Protein AF-A0AAE1IK39-F1 (afdb_monomer_lite)

Organism: NCBI:txid173218

Radius of gyration: 36.54 Å; chains: 1; bounding box: 71×77×102 Å

Structure (mmCIF, N/CA/C/O backbone):
data_AF-A0AAE1IK39-F1
#
_entry.id   AF-A0AAE1IK39-F1
#
loop_
_atom_site.group_PDB
_atom_site.id
_atom_site.type_symbol
_atom_site.label_atom_id
_atom_site.label_alt_id
_atom_site.label_comp_id
_atom_site.label_asym_id
_atom_site.label_entity_id
_atom_site.label_seq_id
_atom_site.pdbx_PDB_ins_code
_atom_site.Cartn_x
_atom_site.Cartn_y
_atom_site.Cartn_z
_atom_site.occupancy
_atom_site.B_iso_or_equiv
_atom_site.auth_seq_id
_atom_site.auth_comp_id
_atom_site.auth_asym_id
_atom_site.auth_atom_id
_atom_site.pdbx_PDB_model_num
ATOM 1 N N . MET A 1 1 ? 15.869 8.943 9.300 1.00 91.56 1 MET A N 1
ATOM 2 C CA . MET A 1 1 ? 15.000 8.334 8.271 1.00 91.56 1 MET A CA 1
ATOM 3 C C . MET A 1 1 ? 15.508 6.984 7.764 1.00 91.56 1 MET A C 1
ATOM 5 O O . MET A 1 1 ? 14.818 6.026 8.082 1.00 91.56 1 MET A O 1
ATOM 9 N N . PRO A 1 2 ? 16.677 6.823 7.103 1.00 94.25 2 PRO A N 1
ATOM 10 C CA . PRO A 1 2 ? 17.076 5.518 6.540 1.00 94.25 2 PRO A CA 1
ATOM 11 C C . PRO A 1 2 ? 17.090 4.356 7.548 1.00 94.25 2 PRO A C 1
ATOM 13 O O . PRO A 1 2 ? 16.553 3.291 7.270 1.00 94.25 2 PRO A O 1
ATOM 16 N N . LEU A 1 3 ? 17.592 4.587 8.768 1.00 96.75 3 LEU A N 1
ATOM 17 C CA . LEU A 1 3 ? 17.567 3.587 9.847 1.00 96.75 3 LEU A CA 1
ATOM 18 C C . LEU A 1 3 ? 16.147 3.157 10.266 1.00 96.75 3 LEU A C 1
ATOM 20 O O . LEU A 1 3 ? 15.967 2.018 10.676 1.00 96.75 3 LEU A O 1
ATOM 24 N N . LEU A 1 4 ? 15.138 4.031 10.153 1.00 96.69 4 LEU A N 1
ATOM 25 C CA . LEU A 1 4 ? 13.746 3.679 10.463 1.00 96.69 4 LEU A CA 1
ATOM 26 C C . LEU A 1 4 ? 13.165 2.763 9.380 1.00 96.69 4 LEU A C 1
ATOM 28 O O . LEU A 1 4 ? 12.540 1.764 9.712 1.00 96.69 4 LEU A O 1
ATOM 32 N N . ILE A 1 5 ? 13.431 3.067 8.105 1.00 96.19 5 ILE A N 1
ATOM 33 C CA . ILE A 1 5 ? 13.062 2.219 6.960 1.00 96.19 5 ILE A CA 1
ATOM 34 C C . ILE A 1 5 ? 13.703 0.831 7.114 1.00 96.19 5 ILE A C 1
ATOM 36 O O . ILE A 1 5 ? 13.002 -0.176 7.071 1.00 96.19 5 ILE A O 1
ATOM 40 N N . TYR A 1 6 ? 15.009 0.780 7.398 1.00 95.94 6 TYR A N 1
ATOM 41 C CA . TYR A 1 6 ? 15.734 -0.470 7.637 1.00 95.94 6 TYR A CA 1
ATOM 42 C C . TYR A 1 6 ? 15.154 -1.278 8.809 1.00 95.94 6 TYR A C 1
ATOM 44 O O . TYR A 1 6 ? 14.916 -2.474 8.671 1.00 95.94 6 TYR A O 1
ATOM 52 N N . VAL A 1 7 ? 14.870 -0.639 9.951 1.00 97.50 7 VAL A N 1
ATOM 53 C CA . VAL A 1 7 ? 14.267 -1.316 11.114 1.00 97.50 7 VAL A CA 1
ATOM 54 C C . VAL A 1 7 ? 12.857 -1.827 10.806 1.00 97.50 7 VAL A C 1
ATOM 56 O O . VAL A 1 7 ? 12.522 -2.928 11.237 1.00 97.50 7 VAL A O 1
ATOM 59 N N . VAL A 1 8 ? 12.042 -1.089 10.043 1.00 97.00 8 VAL A N 1
ATOM 60 C CA . VAL A 1 8 ? 10.705 -1.543 9.619 1.00 97.00 8 VAL A CA 1
ATOM 61 C C . VAL A 1 8 ? 10.805 -2.776 8.718 1.00 97.00 8 VAL A C 1
ATOM 63 O O . VAL A 1 8 ? 10.144 -3.772 9.006 1.00 97.00 8 VAL A O 1
ATOM 66 N N . LEU A 1 9 ? 11.673 -2.752 7.700 1.00 95.56 9 LEU A N 1
ATOM 67 C CA . LEU A 1 9 ? 11.925 -3.900 6.818 1.00 95.56 9 LEU A CA 1
ATOM 68 C C . LEU A 1 9 ? 12.441 -5.118 7.599 1.00 95.56 9 LEU A C 1
ATOM 70 O O . LEU A 1 9 ? 11.932 -6.223 7.436 1.00 95.56 9 LEU A O 1
ATOM 74 N N . GLN A 1 10 ? 13.411 -4.914 8.494 1.00 96.50 10 GLN A N 1
ATOM 75 C CA . GLN A 1 10 ? 14.025 -5.988 9.276 1.00 96.50 10 GLN A CA 1
ATOM 76 C C . GLN A 1 10 ? 13.080 -6.589 10.331 1.00 96.50 10 GLN A C 1
ATOM 78 O O . GLN A 1 10 ? 13.217 -7.768 10.661 1.00 96.50 10 GLN A O 1
ATOM 83 N N . SER A 1 11 ? 12.144 -5.796 10.864 1.00 96.69 11 SER A N 1
ATOM 84 C CA . SER A 1 11 ? 11.163 -6.248 11.865 1.00 96.69 11 SER A CA 1
ATOM 85 C C . SER A 1 11 ? 9.905 -6.859 11.240 1.00 96.69 11 SER A C 1
ATOM 87 O O . SER A 1 11 ? 9.208 -7.600 11.925 1.00 96.69 11 SER A O 1
ATOM 89 N N . ASN A 1 12 ? 9.599 -6.510 9.983 1.00 94.44 12 ASN A N 1
ATOM 90 C CA . ASN A 1 12 ? 8.416 -6.917 9.214 1.00 94.44 12 ASN A CA 1
ATOM 91 C C . ASN A 1 12 ? 7.111 -7.036 10.048 1.00 94.44 12 ASN A C 1
ATOM 93 O O . ASN A 1 12 ? 6.531 -8.121 10.138 1.00 94.44 12 ASN A O 1
ATOM 97 N N . PRO A 1 13 ? 6.664 -5.954 10.719 1.00 95.56 13 PRO A N 1
ATOM 98 C CA . PRO A 1 13 ? 5.558 -6.024 11.669 1.00 95.56 13 PRO A CA 1
ATOM 99 C C . PRO A 1 13 ? 4.213 -6.289 10.978 1.00 95.56 13 PRO A C 1
ATOM 101 O O . PRO A 1 13 ? 3.817 -5.581 10.048 1.00 95.56 13 PRO A O 1
ATOM 104 N N . GLU A 1 14 ? 3.475 -7.279 11.483 1.00 95.75 14 GLU A N 1
ATOM 105 C CA . GLU A 1 14 ? 2.172 -7.671 10.942 1.00 95.75 14 GLU A CA 1
ATOM 106 C C . GLU A 1 14 ? 1.169 -6.505 10.935 1.00 95.75 14 GLU A C 1
ATOM 108 O O . GLU A 1 14 ? 1.117 -5.672 11.845 1.00 95.75 14 GLU A O 1
ATOM 113 N N . HIS A 1 15 ? 0.359 -6.445 9.875 1.00 95.81 15 HIS A N 1
ATOM 114 C CA . HIS A 1 15 ? -0.695 -5.446 9.671 1.00 95.81 15 HIS A CA 1
ATOM 115 C C . HIS A 1 15 ? -0.247 -3.968 9.786 1.00 95.81 15 HIS A C 1
ATOM 117 O O . HIS A 1 15 ? -1.082 -3.101 10.048 1.00 95.81 15 HIS A O 1
ATOM 123 N N . LEU A 1 16 ? 1.039 -3.652 9.555 1.00 96.19 16 LEU A N 1
ATOM 124 C CA . LEU A 1 16 ? 1.641 -2.316 9.722 1.00 96.19 16 LEU A CA 1
ATOM 125 C C . LEU A 1 16 ? 0.772 -1.150 9.221 1.00 96.19 16 LEU A C 1
ATOM 127 O O . LEU A 1 16 ? 0.484 -0.228 9.984 1.00 96.19 16 LEU A O 1
ATOM 131 N N . VAL A 1 17 ? 0.314 -1.207 7.965 1.00 94.50 17 VAL A N 1
ATOM 132 C CA . VAL A 1 17 ? -0.525 -0.156 7.362 1.00 94.50 17 VAL A CA 1
ATOM 133 C C . VAL A 1 17 ? -1.835 0.013 8.138 1.00 94.50 17 VAL A C 1
ATOM 135 O O . VAL A 1 17 ? -2.215 1.134 8.468 1.00 94.50 17 VAL A O 1
ATOM 138 N N . SER A 1 18 ? -2.492 -1.088 8.515 1.00 96.75 18 SER A N 1
ATOM 139 C CA . SER A 1 18 ? -3.731 -1.052 9.308 1.00 96.75 18 SER A CA 1
ATOM 140 C C . SER A 1 18 ? -3.495 -0.479 10.707 1.00 96.75 18 SER A C 1
ATOM 142 O O . SER A 1 18 ? -4.289 0.335 11.173 1.00 96.75 18 SER A O 1
ATOM 144 N N . ASN A 1 19 ? -2.375 -0.824 11.348 1.00 96.44 19 ASN A N 1
ATOM 145 C CA . ASN A 1 19 ? -1.994 -0.297 12.659 1.00 96.44 19 ASN A CA 1
ATOM 146 C C . ASN A 1 19 ? -1.752 1.225 12.617 1.00 96.44 19 ASN A C 1
ATOM 148 O O . ASN A 1 19 ? -2.275 1.956 13.460 1.00 96.44 19 ASN A O 1
ATOM 152 N N . VAL A 1 20 ? -1.043 1.733 11.602 1.00 95.50 20 VAL A N 1
ATOM 153 C CA . VAL A 1 20 ? -0.854 3.183 11.387 1.00 95.50 20 VAL A CA 1
ATOM 154 C C . VAL A 1 20 ? -2.196 3.880 11.117 1.00 95.50 20 VAL A C 1
ATOM 156 O O . VAL A 1 20 ? -2.514 4.888 11.751 1.00 95.50 20 VAL A O 1
ATOM 159 N N . GLN A 1 21 ? -3.026 3.317 10.235 1.00 95.19 21 GLN A N 1
ATOM 160 C CA . GLN A 1 21 ? -4.344 3.858 9.876 1.00 95.19 21 GLN A CA 1
ATOM 161 C C . GLN A 1 21 ? -5.354 3.824 11.043 1.00 95.19 21 GLN A C 1
ATOM 163 O O . GLN A 1 21 ? -6.240 4.685 11.108 1.00 95.19 21 GLN A O 1
ATOM 168 N N . TYR A 1 22 ? -5.210 2.882 11.982 1.00 97.06 22 TYR A N 1
ATOM 169 C CA . TYR A 1 22 ? -5.959 2.825 13.240 1.00 97.06 22 TYR A CA 1
ATOM 170 C C . TYR A 1 22 ? -5.519 3.935 14.203 1.00 97.06 22 TYR A C 1
ATOM 172 O O . TYR A 1 22 ? -6.363 4.686 14.696 1.00 97.06 22 TYR A O 1
ATOM 180 N N . ILE A 1 23 ? -4.207 4.107 14.420 1.00 95.94 23 ILE A N 1
ATOM 181 C CA . ILE A 1 23 ? -3.667 5.175 15.280 1.00 95.94 23 ILE A CA 1
ATOM 182 C C . ILE A 1 23 ? -4.132 6.550 14.780 1.00 95.94 23 ILE A C 1
ATOM 184 O O . ILE A 1 23 ? -4.636 7.340 15.576 1.00 95.94 23 ILE A O 1
ATOM 188 N N . LEU A 1 24 ? -4.046 6.813 13.472 1.00 92.50 24 LEU A N 1
ATOM 189 C CA . LEU A 1 24 ? -4.470 8.083 12.866 1.00 92.50 24 LEU A CA 1
ATOM 190 C C . LEU A 1 24 ? -5.963 8.408 13.080 1.00 92.50 24 LEU A C 1
ATOM 192 O O . LEU A 1 24 ? -6.314 9.583 13.187 1.00 92.50 24 LEU A O 1
ATOM 196 N N . ARG A 1 25 ? -6.838 7.393 13.157 1.00 95.50 25 ARG A N 1
ATOM 197 C CA . ARG A 1 25 ? -8.295 7.566 13.335 1.00 95.50 25 ARG A CA 1
ATOM 198 C C . ARG A 1 25 ? -8.740 7.626 14.794 1.00 95.50 25 ARG A C 1
ATOM 200 O O . ARG A 1 25 ? -9.635 8.403 15.110 1.00 95.50 25 ARG A O 1
ATOM 207 N N . PHE A 1 26 ? -8.157 6.798 15.662 1.00 96.69 26 PHE A N 1
ATOM 208 C CA . PHE A 1 26 ? -8.709 6.521 16.996 1.00 96.69 26 PHE A CA 1
ATOM 209 C C . PHE A 1 26 ? -7.838 7.010 18.164 1.00 96.69 26 PHE A C 1
ATOM 211 O O . PHE A 1 26 ? -8.248 6.918 19.323 1.00 96.69 26 PHE A O 1
ATOM 218 N N . ARG A 1 27 ? -6.646 7.563 17.906 1.00 95.50 27 ARG A N 1
ATOM 219 C CA . ARG A 1 27 ? -5.848 8.239 18.939 1.00 95.50 27 ARG A CA 1
ATOM 220 C C . ARG A 1 27 ? -6.435 9.623 19.248 1.00 95.50 27 ARG A C 1
ATOM 222 O O . ARG A 1 27 ? -6.815 10.351 18.338 1.00 95.50 27 ARG A O 1
ATOM 229 N N . ASN A 1 28 ? -6.446 10.028 20.525 1.00 94.44 28 ASN A N 1
ATOM 230 C CA . ASN A 1 28 ? -6.732 11.425 20.880 1.00 94.44 28 ASN A CA 1
ATOM 231 C C . ASN A 1 28 ? -5.678 12.341 20.220 1.00 94.44 28 ASN A C 1
ATOM 233 O O . ASN A 1 28 ? -4.492 12.252 20.547 1.00 94.44 28 ASN A O 1
ATOM 237 N N . GLN A 1 29 ? -6.144 13.223 19.333 1.00 92.44 29 GLN A N 1
ATOM 238 C CA . GLN A 1 29 ? -5.335 14.142 18.532 1.00 92.44 29 GLN A CA 1
ATOM 239 C C . GLN A 1 29 ? -4.579 15.180 19.384 1.00 92.44 29 GLN A C 1
ATOM 241 O O . GLN A 1 29 ? -3.447 15.528 19.058 1.00 92.44 29 GLN A O 1
ATOM 246 N N . GLU A 1 30 ? -5.120 15.591 20.538 1.00 92.75 30 GLU A N 1
ATOM 247 C CA . GLU A 1 30 ? -4.415 16.440 21.520 1.00 92.75 30 GLU A CA 1
ATOM 248 C C . GLU A 1 30 ? -3.120 15.773 22.015 1.00 92.75 30 GLU A C 1
ATOM 250 O O . GLU A 1 30 ? -2.134 16.437 22.327 1.00 92.75 30 GLU A O 1
ATOM 255 N N . LYS A 1 31 ? -3.112 14.432 22.058 1.00 91.25 31 LYS A N 1
ATOM 256 C CA . LYS A 1 31 ? -1.970 13.586 22.441 1.00 91.25 31 LYS A CA 1
ATOM 257 C C . LYS A 1 31 ? -1.229 13.006 21.230 1.00 91.25 31 LYS A C 1
ATOM 259 O O . LYS A 1 31 ? -0.527 12.000 21.377 1.00 91.25 31 L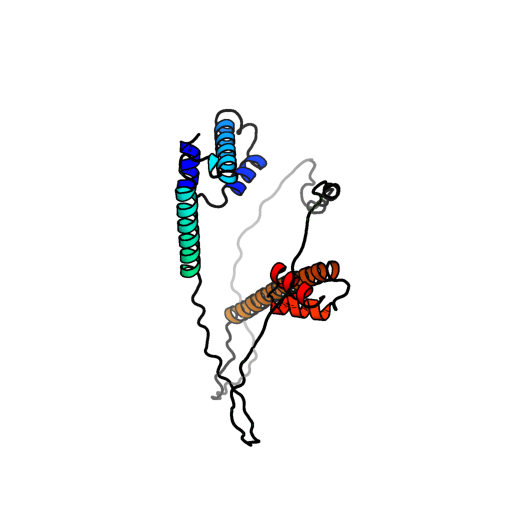YS A O 1
ATOM 264 N N . LEU A 1 32 ? -1.415 13.611 20.055 1.00 90.44 32 LEU A N 1
ATOM 265 C CA . LEU A 1 32 ? -0.708 13.301 18.811 1.00 90.44 32 LEU A CA 1
ATOM 266 C C . LEU A 1 32 ? 0.081 14.510 18.264 1.00 90.44 32 LEU A C 1
ATOM 268 O O . LEU A 1 32 ? 0.747 14.397 17.243 1.00 90.44 32 LEU A O 1
ATOM 272 N N . GLY A 1 33 ? 0.070 15.650 18.961 1.00 91.06 33 GLY A N 1
ATOM 273 C CA . GLY A 1 33 ? 0.985 16.761 18.690 1.00 91.06 33 GLY A CA 1
ATOM 274 C C . GLY A 1 33 ? 2.440 16.475 19.100 1.00 91.06 33 GLY A C 1
ATOM 275 O O . GLY A 1 33 ? 2.745 15.477 19.757 1.00 91.06 33 GLY A O 1
ATOM 276 N N . GLY A 1 34 ? 3.344 17.386 18.729 1.00 93.75 34 GLY A N 1
ATOM 277 C CA . GLY A 1 34 ? 4.756 17.344 19.125 1.00 93.75 34 GLY A CA 1
ATOM 278 C C . GLY A 1 34 ? 5.499 16.097 18.634 1.00 93.75 34 GLY A C 1
ATOM 279 O O . GLY A 1 34 ? 5.303 15.639 17.508 1.00 93.75 34 GLY A O 1
ATOM 280 N N . GLU A 1 35 ? 6.358 15.545 19.492 1.00 95.12 35 GLU A N 1
ATOM 281 C CA . GLU A 1 35 ? 7.223 14.396 19.183 1.00 95.12 35 GLU A CA 1
ATOM 282 C C . GLU A 1 35 ? 6.433 13.158 18.728 1.00 95.12 35 GLU A C 1
ATOM 284 O O . GLU A 1 35 ? 6.833 12.484 17.782 1.00 95.12 35 GLU A O 1
ATOM 289 N N . ALA A 1 36 ? 5.269 12.888 19.332 1.00 93.38 36 ALA A N 1
ATOM 290 C CA . ALA A 1 36 ? 4.424 11.751 18.960 1.00 93.38 36 ALA A CA 1
ATOM 291 C C . ALA A 1 36 ? 3.928 11.849 17.505 1.00 93.38 36 ALA A C 1
ATOM 293 O O . ALA A 1 36 ? 3.987 10.868 16.759 1.00 93.38 36 ALA A O 1
ATOM 294 N N . GLY A 1 37 ? 3.498 13.042 17.085 1.00 94.56 37 GLY A N 1
ATOM 295 C CA . GLY A 1 37 ? 3.107 13.323 15.703 1.00 94.56 37 GLY A CA 1
ATOM 296 C C . GLY A 1 37 ? 4.288 13.278 14.739 1.00 94.56 37 GLY A C 1
ATOM 297 O O . GLY A 1 37 ? 4.157 12.751 13.635 1.00 94.56 37 GLY A O 1
ATOM 298 N N . TYR A 1 38 ? 5.462 13.754 15.166 1.00 95.81 38 TYR A N 1
ATOM 299 C CA . TYR A 1 38 ? 6.699 13.663 14.387 1.00 95.81 38 TYR A CA 1
ATOM 300 C C . TYR A 1 38 ? 7.116 12.206 14.131 1.00 95.81 38 TYR A C 1
ATOM 302 O O . TYR A 1 38 ? 7.405 11.846 12.987 1.00 95.81 38 TYR A O 1
ATOM 310 N N . TYR A 1 39 ? 7.092 11.340 15.151 1.00 95.81 39 TYR A N 1
ATOM 311 C CA . TYR A 1 39 ? 7.420 9.921 14.988 1.00 95.81 39 TYR A CA 1
ATOM 312 C C . TYR A 1 39 ? 6.389 9.178 14.130 1.00 95.81 39 TYR A C 1
ATOM 314 O O . TYR A 1 39 ? 6.785 8.391 13.271 1.00 95.81 39 TYR A O 1
ATOM 322 N N . LEU A 1 40 ? 5.087 9.454 14.287 1.00 95.50 40 LEU A N 1
ATOM 323 C CA . LEU A 1 40 ? 4.055 8.838 13.444 1.00 95.50 40 LEU A CA 1
ATOM 324 C C . LEU A 1 40 ? 4.152 9.301 11.981 1.00 95.50 40 LEU A C 1
ATOM 326 O O . LEU A 1 40 ? 4.047 8.479 11.075 1.00 95.50 40 LEU A O 1
ATOM 330 N N . SER A 1 41 ? 4.422 10.588 11.745 1.00 94.69 41 SER A N 1
ATOM 331 C CA . SER A 1 41 ? 4.655 11.131 10.397 1.00 94.69 41 SER A CA 1
ATOM 332 C C . SER A 1 41 ? 5.914 10.533 9.764 1.00 94.69 41 SER A C 1
ATOM 334 O O . SER A 1 41 ? 5.910 10.184 8.587 1.00 94.69 41 SER A O 1
ATOM 336 N N . SER A 1 42 ? 6.973 10.342 10.558 1.00 96.62 42 SER A N 1
ATOM 337 C CA . SER A 1 42 ? 8.199 9.660 10.127 1.00 96.62 42 SER A CA 1
ATOM 338 C C . SER A 1 42 ? 7.929 8.197 9.760 1.00 96.62 42 SER A C 1
ATOM 340 O O . SER A 1 42 ? 8.389 7.734 8.721 1.00 96.62 42 SER A O 1
ATOM 342 N N . LEU A 1 43 ? 7.150 7.468 10.565 1.00 96.94 43 LEU A N 1
ATOM 343 C CA . LEU A 1 43 ? 6.763 6.089 10.258 1.00 96.94 43 LEU A CA 1
ATOM 344 C C . LEU A 1 43 ? 5.905 6.010 8.987 1.00 96.94 43 LEU A C 1
ATOM 346 O O . LEU A 1 43 ? 6.156 5.156 8.144 1.00 96.94 43 LEU A O 1
ATOM 350 N N . MET A 1 44 ? 4.946 6.921 8.809 1.00 95.44 44 MET A N 1
ATOM 351 C CA . MET A 1 44 ? 4.116 6.979 7.604 1.00 95.44 44 MET A CA 1
ATOM 352 C C . MET A 1 44 ? 4.946 7.286 6.347 1.00 95.44 44 MET A C 1
ATOM 354 O O . MET A 1 44 ? 4.763 6.624 5.332 1.00 95.44 44 MET A O 1
ATOM 358 N N . GLY A 1 45 ? 5.914 8.205 6.428 1.00 96.06 45 GLY A N 1
ATOM 359 C CA . GLY A 1 45 ? 6.862 8.460 5.337 1.00 96.06 45 GLY A CA 1
ATOM 360 C C . GLY A 1 45 ? 7.806 7.281 5.055 1.00 96.06 45 GLY A C 1
ATOM 361 O O . GLY A 1 45 ? 8.175 7.055 3.908 1.00 96.06 45 GLY A O 1
ATOM 362 N N . ALA A 1 46 ? 8.169 6.492 6.074 1.00 96.81 46 ALA A N 1
ATOM 363 C CA . ALA A 1 46 ? 8.936 5.259 5.889 1.00 96.81 46 ALA A CA 1
ATOM 364 C C . ALA A 1 46 ? 8.108 4.158 5.200 1.00 96.81 46 ALA A C 1
ATOM 366 O O . ALA A 1 46 ? 8.633 3.476 4.325 1.00 96.81 46 ALA A O 1
ATOM 367 N N . VAL A 1 47 ? 6.821 4.019 5.545 1.00 95.94 47 VAL A N 1
ATOM 368 C CA . VAL A 1 47 ? 5.880 3.119 4.854 1.00 95.94 47 VAL A CA 1
ATOM 369 C C . VAL A 1 47 ? 5.707 3.544 3.395 1.00 95.94 47 VAL A C 1
ATOM 371 O O . VAL A 1 47 ? 5.940 2.730 2.512 1.00 95.94 47 VAL A O 1
ATOM 374 N N . GLN A 1 48 ? 5.421 4.824 3.134 1.00 95.19 48 GLN A N 1
ATOM 375 C CA . GLN A 1 48 ? 5.281 5.351 1.771 1.00 95.19 48 GLN A CA 1
ATOM 376 C C . GLN A 1 48 ? 6.552 5.176 0.931 1.00 95.19 48 GLN A C 1
ATOM 378 O O . GLN A 1 48 ? 6.452 4.891 -0.259 1.00 95.19 48 GLN A O 1
ATOM 383 N N . PHE A 1 49 ? 7.741 5.313 1.529 1.00 95.19 49 PHE A N 1
ATOM 384 C CA . PHE A 1 49 ? 8.989 5.001 0.834 1.00 95.19 49 PHE A CA 1
ATOM 385 C C . PHE A 1 49 ? 9.052 3.519 0.447 1.00 95.19 49 PHE A C 1
ATOM 387 O O . PHE A 1 49 ? 9.311 3.225 -0.709 1.00 95.19 49 PHE A O 1
ATOM 394 N N . ILE A 1 50 ? 8.762 2.595 1.372 1.00 94.75 50 ILE A N 1
ATOM 395 C CA . ILE A 1 50 ? 8.784 1.144 1.106 1.00 94.75 50 ILE A CA 1
ATOM 396 C C . ILE A 1 50 ? 7.745 0.746 0.042 1.00 94.75 50 ILE A C 1
ATOM 398 O O . ILE A 1 50 ? 8.060 -0.047 -0.839 1.00 94.75 50 ILE A O 1
ATOM 402 N N . GLU A 1 51 ? 6.537 1.315 0.088 1.00 93.44 51 GLU A N 1
ATOM 403 C CA . GLU A 1 51 ? 5.453 1.055 -0.877 1.00 93.44 51 GLU A CA 1
ATOM 404 C C . GLU A 1 51 ? 5.784 1.511 -2.309 1.00 93.44 51 GLU A C 1
ATOM 406 O O . GLU A 1 51 ? 5.242 0.956 -3.261 1.00 93.44 51 GLU A O 1
ATOM 411 N N . ASN A 1 52 ? 6.664 2.506 -2.467 1.00 92.81 52 ASN A N 1
ATOM 412 C CA . ASN A 1 52 ? 7.035 3.094 -3.760 1.00 92.81 52 ASN A CA 1
ATOM 413 C C . ASN A 1 52 ? 8.526 2.887 -4.102 1.00 92.81 52 ASN A C 1
ATOM 415 O O . ASN A 1 52 ? 9.039 3.541 -5.009 1.00 92.81 52 ASN A O 1
ATOM 419 N N . MET A 1 53 ? 9.235 2.016 -3.373 1.00 91.06 53 MET A N 1
ATOM 420 C CA . MET A 1 53 ? 10.673 1.801 -3.550 1.00 91.06 53 MET A CA 1
ATOM 421 C C . MET A 1 53 ? 10.947 1.017 -4.834 1.00 91.06 53 MET A C 1
ATOM 423 O O . MET A 1 53 ? 10.517 -0.126 -4.989 1.00 91.06 53 MET A O 1
ATOM 427 N N . ASP A 1 54 ? 11.711 1.624 -5.733 1.00 88.12 54 ASP A N 1
ATOM 428 C CA . ASP A 1 54 ? 12.060 1.076 -7.038 1.00 88.12 54 ASP A CA 1
ATOM 429 C C . ASP A 1 54 ? 13.576 0.822 -7.171 1.00 88.12 54 ASP A C 1
ATOM 431 O O . ASP A 1 54 ? 14.341 0.922 -6.209 1.00 88.12 54 ASP A O 1
ATOM 435 N N . ARG A 1 55 ? 14.015 0.522 -8.398 1.00 86.75 55 ARG A N 1
ATOM 436 C CA . ARG A 1 55 ? 15.432 0.353 -8.748 1.00 86.75 55 ARG A CA 1
ATOM 437 C C . ARG A 1 55 ? 16.234 1.635 -8.521 1.00 86.75 55 ARG A C 1
ATOM 439 O O . ARG A 1 55 ? 17.311 1.585 -7.939 1.00 86.75 55 ARG A O 1
ATOM 446 N N . THR A 1 56 ? 15.701 2.787 -8.940 1.00 87.19 56 THR A N 1
ATOM 447 C CA . THR A 1 56 ? 16.407 4.080 -8.879 1.00 87.19 56 THR A CA 1
ATOM 448 C C . THR A 1 56 ? 16.519 4.640 -7.456 1.00 87.19 56 THR A C 1
ATOM 450 O O . THR A 1 56 ? 17.422 5.427 -7.171 1.00 87.19 56 THR A O 1
ATOM 453 N N . SER A 1 57 ? 15.661 4.181 -6.538 1.00 84.62 57 SER A N 1
ATOM 454 C CA . SER A 1 57 ? 15.723 4.460 -5.097 1.00 84.62 57 SER A CA 1
ATOM 455 C C . SER A 1 57 ? 16.869 3.745 -4.359 1.00 84.62 57 SER A C 1
ATOM 457 O O . SER A 1 57 ? 17.095 4.027 -3.179 1.00 84.62 57 SER A O 1
ATOM 459 N N . LEU A 1 58 ? 17.588 2.822 -5.011 1.00 86.06 58 LEU A N 1
ATOM 460 C CA . LEU A 1 58 ? 18.647 2.002 -4.415 1.00 86.06 58 LEU A CA 1
ATOM 461 C C . LEU A 1 58 ? 20.000 2.206 -5.110 1.00 86.06 58 LEU A C 1
ATOM 463 O O . LEU A 1 58 ? 20.089 2.434 -6.310 1.00 86.06 58 LEU A O 1
ATOM 467 N N . THR A 1 59 ? 21.093 2.091 -4.352 1.00 89.56 59 THR A N 1
ATOM 468 C CA . THR A 1 59 ? 22.467 2.297 -4.852 1.00 89.56 59 THR A CA 1
ATOM 469 C C . THR A 1 59 ? 23.120 1.000 -5.349 1.00 89.56 59 THR A C 1
ATOM 471 O O . THR A 1 59 ? 24.293 0.758 -5.064 1.00 89.56 59 THR A O 1
ATOM 474 N N . ILE A 1 60 ? 22.353 0.145 -6.028 1.00 91.94 60 ILE A N 1
ATOM 475 C CA . ILE A 1 60 ? 22.801 -1.138 -6.599 1.00 91.94 60 ILE A CA 1
ATOM 476 C C . ILE A 1 60 ? 22.612 -1.137 -8.121 1.00 91.94 60 ILE A C 1
ATOM 478 O O . ILE A 1 60 ? 21.988 -0.232 -8.669 1.00 91.94 60 ILE A O 1
ATOM 482 N N . THR A 1 61 ? 23.175 -2.124 -8.818 1.00 92.81 61 THR A N 1
ATOM 483 C CA . THR A 1 61 ? 22.981 -2.260 -10.277 1.00 92.81 61 THR A CA 1
ATOM 484 C C . THR A 1 61 ? 21.642 -2.924 -10.612 1.00 92.81 61 THR A C 1
ATOM 486 O O . THR A 1 61 ? 21.110 -3.674 -9.795 1.00 92.81 61 THR A O 1
ATOM 489 N N . ASP A 1 62 ? 21.109 -2.692 -11.818 1.00 89.94 62 ASP A N 1
ATOM 490 C CA . ASP A 1 62 ? 19.871 -3.341 -12.280 1.00 89.94 62 ASP A CA 1
ATOM 491 C C . ASP A 1 62 ? 19.980 -4.878 -12.256 1.00 89.94 62 ASP A C 1
ATOM 493 O O . ASP A 1 62 ? 19.094 -5.543 -11.721 1.00 89.94 62 ASP A O 1
ATOM 497 N N . ASP A 1 63 ? 21.101 -5.434 -12.734 1.00 91.38 63 ASP A N 1
ATOM 498 C CA . ASP A 1 63 ? 21.392 -6.878 -12.703 1.00 91.38 63 ASP A CA 1
ATOM 499 C C . ASP A 1 63 ? 21.374 -7.444 -11.268 1.00 91.38 63 ASP A C 1
ATOM 501 O O . ASP A 1 63 ? 20.901 -8.555 -11.013 1.00 91.38 63 ASP A O 1
ATOM 505 N N . GLU A 1 64 ? 21.898 -6.680 -10.304 1.00 93.50 64 GLU A N 1
ATOM 506 C CA . GLU A 1 64 ? 21.910 -7.047 -8.887 1.00 93.50 64 GLU A CA 1
ATOM 507 C C . GLU A 1 64 ? 20.516 -6.923 -8.258 1.00 93.50 64 GLU A C 1
ATOM 509 O O . GLU A 1 64 ? 20.131 -7.776 -7.456 1.00 93.50 64 GLU A O 1
ATOM 514 N N . PHE A 1 65 ? 19.735 -5.908 -8.636 1.00 92.94 65 PHE A N 1
ATOM 515 C CA . PHE A 1 65 ? 18.346 -5.759 -8.207 1.00 92.94 65 PHE A CA 1
ATOM 516 C C . PHE A 1 65 ? 17.494 -6.941 -8.687 1.00 92.94 65 PHE A C 1
ATOM 518 O O . PHE A 1 65 ? 16.861 -7.608 -7.867 1.00 92.94 65 PHE A O 1
ATOM 525 N N . GLU A 1 66 ? 17.507 -7.247 -9.989 1.00 93.00 66 GLU A N 1
ATOM 526 C CA . GLU A 1 66 ? 16.685 -8.320 -10.566 1.00 93.00 66 GLU A CA 1
ATOM 527 C C . GLU A 1 66 ? 17.035 -9.688 -9.973 1.00 93.00 66 GLU A C 1
ATOM 529 O O . GLU A 1 66 ? 16.142 -10.417 -9.537 1.00 93.00 66 GLU A O 1
ATOM 534 N N . LYS A 1 67 ? 18.330 -9.996 -9.836 1.00 95.19 67 LYS A N 1
ATOM 535 C CA . LYS A 1 67 ? 18.807 -11.234 -9.206 1.00 95.19 67 LYS A CA 1
ATOM 536 C C . LYS A 1 67 ? 18.370 -11.372 -7.742 1.00 95.19 67 LYS A C 1
ATOM 538 O O . LYS A 1 67 ? 18.019 -12.468 -7.302 1.00 95.19 67 LYS A O 1
ATOM 543 N N . ASN A 1 68 ? 18.395 -10.284 -6.970 1.00 93.00 68 ASN A N 1
ATOM 544 C CA . ASN A 1 68 ? 17.933 -10.303 -5.580 1.00 93.00 68 ASN A CA 1
ATOM 545 C C . ASN A 1 68 ? 16.405 -10.473 -5.487 1.00 93.00 68 ASN A C 1
ATOM 547 O O . ASN A 1 68 ? 15.926 -11.173 -4.594 1.00 93.00 68 ASN A O 1
ATOM 551 N N . VAL A 1 69 ? 15.640 -9.899 -6.424 1.00 93.50 69 VAL A N 1
ATOM 552 C CA . VAL A 1 69 ? 14.184 -10.098 -6.516 1.00 93.50 69 VAL A CA 1
ATOM 553 C C . VAL A 1 69 ? 13.839 -11.542 -6.899 1.00 93.50 69 VAL A C 1
ATOM 555 O O . VAL A 1 69 ? 12.998 -12.147 -6.235 1.00 93.50 69 VAL A O 1
ATOM 558 N N . GLU A 1 70 ? 14.508 -12.133 -7.893 1.00 94.25 70 GLU A N 1
ATOM 559 C CA . GLU A 1 70 ? 14.311 -13.539 -8.287 1.00 94.25 70 GLU A CA 1
ATOM 560 C C . GLU A 1 70 ? 14.569 -14.501 -7.112 1.00 94.25 70 GLU A C 1
ATOM 562 O O . GLU A 1 70 ? 13.752 -15.383 -6.821 1.00 94.25 70 GLU A O 1
ATOM 567 N N . ALA A 1 71 ? 15.668 -14.289 -6.379 1.00 94.69 71 ALA A N 1
ATOM 568 C CA . ALA A 1 71 ? 16.002 -15.071 -5.192 1.00 94.69 71 ALA A CA 1
ATOM 569 C C . ALA A 1 71 ? 14.951 -14.920 -4.073 1.00 94.69 71 ALA A C 1
ATOM 571 O O . ALA A 1 71 ? 14.551 -15.913 -3.460 1.00 94.69 71 ALA A O 1
ATOM 572 N N . ALA A 1 72 ? 14.459 -13.699 -3.829 1.00 93.31 72 ALA A N 1
ATOM 573 C CA . ALA A 1 72 ? 13.431 -13.437 -2.823 1.00 93.31 72 ALA A CA 1
ATOM 574 C C . ALA A 1 72 ? 12.079 -14.081 -3.182 1.00 93.31 72 ALA A C 1
ATOM 576 O O . ALA A 1 72 ? 11.463 -14.729 -2.334 1.00 93.31 72 ALA A O 1
ATOM 577 N N . VAL A 1 73 ? 11.634 -13.962 -4.439 1.00 93.44 73 VAL A N 1
ATOM 578 C CA . VAL A 1 73 ? 10.399 -14.598 -4.936 1.00 93.44 73 VAL A CA 1
ATOM 579 C C . VAL A 1 73 ? 10.490 -16.122 -4.821 1.00 93.44 73 VAL A C 1
ATOM 581 O O . VAL A 1 73 ? 9.546 -16.758 -4.347 1.00 93.44 73 VAL A O 1
ATOM 584 N N . SER A 1 74 ? 11.642 -16.703 -5.167 1.00 92.75 74 SER A N 1
ATOM 585 C CA . SER A 1 74 ? 11.895 -18.145 -5.040 1.00 92.75 74 SER A CA 1
ATOM 586 C C . SER A 1 74 ? 11.784 -18.624 -3.586 1.00 92.75 74 SER A C 1
ATOM 588 O O . SER A 1 74 ? 11.073 -19.590 -3.306 1.00 92.75 74 SER A O 1
ATOM 590 N N . ALA A 1 75 ? 12.403 -17.907 -2.641 1.00 92.81 75 ALA A N 1
ATOM 591 C CA . ALA A 1 75 ? 12.341 -18.237 -1.215 1.00 92.81 75 ALA A CA 1
ATOM 592 C C . ALA A 1 75 ? 10.923 -18.100 -0.620 1.00 92.81 75 ALA A C 1
ATOM 594 O O . ALA A 1 75 ? 10.525 -18.890 0.241 1.00 92.81 75 ALA A O 1
ATOM 595 N N . ILE A 1 76 ? 10.127 -17.130 -1.089 1.00 89.56 76 ILE A N 1
ATOM 596 C CA . ILE A 1 76 ? 8.712 -16.988 -0.702 1.00 89.56 76 ILE A CA 1
ATOM 597 C C . ILE A 1 76 ? 7.890 -18.175 -1.229 1.00 89.56 76 ILE A C 1
ATOM 599 O O . ILE A 1 76 ? 7.096 -18.754 -0.483 1.00 89.56 76 ILE A O 1
ATOM 603 N N . ALA A 1 77 ? 8.105 -18.579 -2.484 1.00 90.56 77 ALA A N 1
ATOM 604 C CA . ALA A 1 77 ? 7.415 -19.715 -3.090 1.00 90.56 77 ALA A CA 1
ATOM 605 C C . ALA A 1 77 ? 7.747 -21.049 -2.395 1.00 90.56 77 ALA A C 1
ATOM 607 O O . ALA A 1 77 ? 6.841 -21.850 -2.153 1.00 90.56 77 ALA A O 1
ATOM 608 N N . GLU A 1 78 ? 9.011 -21.282 -2.028 1.00 89.44 78 GLU A N 1
ATOM 609 C CA . GLU A 1 78 ? 9.430 -22.457 -1.250 1.00 89.44 78 GLU A CA 1
ATOM 610 C C . GLU A 1 78 ? 8.786 -22.463 0.146 1.00 89.44 78 GLU A C 1
ATOM 612 O O . GLU A 1 78 ? 8.195 -23.463 0.557 1.00 89.44 78 GLU A O 1
ATOM 617 N N . LYS A 1 79 ? 8.800 -21.321 0.851 1.00 84.94 79 LYS A N 1
ATOM 618 C CA . LYS A 1 79 ? 8.160 -21.179 2.168 1.00 84.94 79 LYS A CA 1
ATOM 619 C C . LYS A 1 79 ? 6.660 -21.497 2.121 1.00 84.94 79 LYS A C 1
ATOM 621 O O . LYS A 1 79 ? 6.154 -22.167 3.019 1.00 84.94 79 LYS A O 1
ATOM 626 N N . HIS A 1 80 ? 5.946 -21.047 1.088 1.00 79.31 80 HIS A N 1
ATOM 627 C CA . HIS A 1 80 ? 4.514 -21.333 0.929 1.00 79.31 80 HIS A CA 1
ATOM 628 C C . HIS A 1 80 ? 4.238 -22.809 0.589 1.00 79.31 80 HIS A C 1
ATOM 630 O O . HIS A 1 80 ? 3.264 -23.376 1.088 1.00 79.31 80 HIS A O 1
ATOM 636 N N . GLN A 1 81 ? 5.115 -23.468 -0.176 1.00 81.12 81 GLN A N 1
ATOM 637 C CA . GLN A 1 81 ? 5.037 -24.917 -0.399 1.00 81.12 81 GLN A CA 1
ATOM 638 C C . GLN A 1 81 ? 5.266 -25.698 0.905 1.00 81.12 81 GLN A C 1
ATOM 640 O O . GLN A 1 81 ? 4.476 -26.578 1.234 1.00 81.12 81 GLN A O 1
ATOM 645 N N . ALA A 1 82 ? 6.279 -25.330 1.696 1.00 74.81 82 ALA A N 1
ATOM 646 C CA . ALA A 1 82 ? 6.583 -25.974 2.977 1.00 74.81 82 ALA A CA 1
ATOM 647 C C . ALA A 1 82 ? 5.500 -25.763 4.057 1.00 74.81 82 ALA A C 1
ATOM 649 O O . ALA A 1 82 ? 5.360 -26.589 4.958 1.00 74.81 82 ALA A O 1
ATOM 650 N N . MET A 1 83 ? 4.729 -24.673 3.975 1.00 65.50 83 MET A N 1
ATOM 651 C CA . MET A 1 83 ? 3.603 -24.377 4.875 1.00 65.50 83 MET A CA 1
ATOM 652 C C . MET A 1 83 ? 2.252 -24.928 4.387 1.00 65.50 83 MET A C 1
ATOM 654 O O . MET A 1 83 ? 1.258 -24.825 5.106 1.00 65.50 83 MET A O 1
ATOM 658 N N . SER A 1 84 ? 2.195 -25.536 3.199 1.00 49.50 84 SER A N 1
ATOM 659 C CA . SER A 1 84 ? 0.979 -26.178 2.693 1.00 49.50 84 SER A CA 1
ATOM 660 C C . SER A 1 84 ? 0.759 -27.530 3.391 1.00 49.50 84 SER A C 1
ATOM 662 O O . SER A 1 84 ? 1.642 -28.391 3.327 1.00 49.50 84 SER A O 1
ATOM 664 N N . PRO A 1 85 ? -0.394 -27.780 4.046 1.00 52.31 85 PRO A N 1
ATOM 665 C CA . PRO A 1 85 ? -0.658 -29.075 4.661 1.00 52.31 85 PRO A CA 1
ATOM 666 C C . PRO A 1 85 ? -0.729 -30.159 3.581 1.00 52.31 85 PRO A C 1
ATOM 668 O O . PRO A 1 85 ? -1.445 -30.023 2.588 1.00 52.31 85 PRO A O 1
ATOM 671 N N . THR A 1 86 ? 0.002 -31.256 3.780 1.00 48.09 86 THR A N 1
ATOM 672 C CA . THR A 1 86 ? 0.091 -32.379 2.835 1.00 48.09 86 THR A CA 1
ATOM 673 C C . THR A 1 86 ? -1.187 -33.223 2.851 1.00 48.09 86 THR A C 1
ATOM 675 O O . THR A 1 86 ? -1.230 -34.336 3.372 1.00 48.09 86 THR A O 1
ATOM 678 N N . GLY A 1 87 ? -2.249 -32.678 2.252 1.00 44.00 87 GLY A N 1
ATOM 679 C CA . GLY A 1 87 ? -3.486 -33.395 1.964 1.00 44.00 87 GLY A CA 1
ATOM 680 C C . GLY A 1 87 ? -3.198 -34.608 1.081 1.00 44.00 87 GLY A C 1
ATOM 681 O O . GLY A 1 87 ? -2.831 -34.477 -0.087 1.00 44.00 87 GLY A O 1
ATOM 682 N N . SER A 1 88 ? -3.338 -35.802 1.648 1.00 41.12 88 SER A N 1
ATOM 683 C CA . SER A 1 88 ? -3.045 -37.060 0.972 1.00 41.12 88 SER A CA 1
ATOM 684 C C . SER A 1 88 ? -4.044 -37.319 -0.156 1.00 41.12 88 SER A C 1
ATOM 686 O O . SER A 1 88 ? -5.170 -37.747 0.079 1.00 41.12 88 SER A O 1
ATOM 688 N N . ARG A 1 89 ? -3.616 -37.107 -1.407 1.00 48.16 89 ARG A N 1
ATOM 689 C CA . ARG A 1 89 ? -4.350 -37.539 -2.607 1.00 48.16 89 ARG A CA 1
ATOM 690 C C . ARG A 1 89 ? -4.538 -39.066 -2.565 1.00 48.16 89 ARG A C 1
ATOM 692 O O . ARG A 1 89 ? -3.546 -39.778 -2.745 1.00 48.16 89 ARG A O 1
ATOM 699 N N . PRO A 1 90 ? -5.762 -39.601 -2.389 1.00 44.22 90 PRO A N 1
ATOM 700 C CA . PRO A 1 90 ? -5.983 -41.027 -2.568 1.00 44.22 90 PRO A CA 1
ATOM 701 C C . PRO A 1 90 ? -5.844 -41.377 -4.061 1.00 44.22 90 PRO A C 1
ATOM 703 O O . PRO A 1 90 ? -6.237 -40.579 -4.921 1.00 44.22 90 PRO A O 1
ATOM 706 N N . PRO A 1 91 ? -5.318 -42.561 -4.421 1.00 42.88 91 PRO A N 1
ATOM 707 C CA . PRO A 1 91 ? -5.406 -43.047 -5.791 1.00 42.88 91 PRO A CA 1
ATOM 708 C C . PRO A 1 91 ? -6.879 -43.273 -6.147 1.00 42.88 91 PRO A C 1
ATOM 710 O O . PRO A 1 91 ? -7.574 -44.009 -5.447 1.00 42.88 91 PRO A O 1
ATOM 713 N N . GLN A 1 92 ? -7.361 -42.672 -7.237 1.00 40.06 92 GLN A N 1
ATOM 714 C CA . GLN A 1 92 ? -8.692 -42.984 -7.759 1.00 40.06 92 GLN A CA 1
ATOM 715 C C . GLN A 1 92 ? -8.704 -44.438 -8.244 1.00 40.06 92 GLN A C 1
ATOM 717 O O . GLN A 1 92 ? -8.154 -44.754 -9.299 1.00 40.06 92 GLN A O 1
ATOM 722 N N . GLN A 1 93 ? -9.330 -45.329 -7.475 1.00 41.66 93 GLN A N 1
ATOM 723 C CA . GLN A 1 93 ? -9.644 -46.670 -7.954 1.00 41.66 93 GLN A CA 1
ATOM 724 C C . GLN A 1 93 ? -10.752 -46.561 -9.004 1.00 41.66 93 GLN A C 1
ATOM 726 O O . GLN A 1 93 ? -11.880 -46.177 -8.699 1.00 41.66 93 GLN A O 1
ATOM 731 N N . ILE A 1 94 ? -10.413 -46.884 -10.252 1.00 40.47 94 ILE A N 1
ATOM 732 C CA . ILE A 1 94 ? -11.354 -46.890 -11.373 1.00 40.47 94 ILE A CA 1
ATOM 733 C C . ILE A 1 94 ? -12.270 -48.109 -11.218 1.00 40.47 94 ILE A C 1
ATOM 735 O O . ILE A 1 94 ? -11.943 -49.209 -11.661 1.00 40.47 94 ILE A O 1
ATOM 73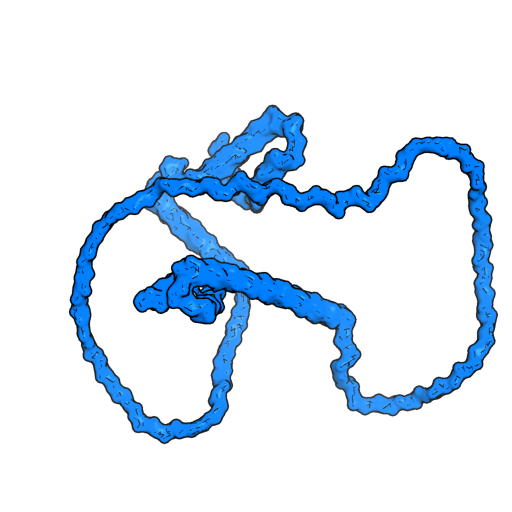9 N N . PHE A 1 95 ? -13.419 -47.917 -10.571 1.00 34.22 95 PHE A N 1
ATOM 740 C CA . PHE A 1 95 ? -14.490 -48.908 -10.553 1.00 34.22 95 PHE A CA 1
ATOM 741 C C . PHE A 1 95 ? -15.366 -48.726 -11.797 1.00 34.22 95 PHE A C 1
ATOM 743 O O . PHE A 1 95 ? -16.243 -47.867 -11.826 1.00 34.22 95 PHE A O 1
ATOM 750 N N . ASN A 1 96 ? -15.117 -49.528 -12.834 1.00 34.75 96 ASN A N 1
ATOM 751 C CA . ASN A 1 96 ? -15.942 -49.562 -14.040 1.00 34.75 96 ASN A CA 1
ATOM 752 C C . ASN A 1 96 ? -16.365 -51.004 -14.350 1.00 34.75 96 ASN A C 1
ATOM 754 O O . ASN A 1 96 ? -15.707 -51.720 -15.108 1.00 34.75 96 ASN A O 1
ATOM 758 N N . GLU A 1 97 ? -17.462 -51.438 -13.735 1.00 38.12 97 GLU A N 1
ATOM 759 C CA . GLU A 1 97 ? -18.054 -52.751 -13.986 1.00 38.12 97 GLU A CA 1
ATOM 760 C C . GLU A 1 97 ? -18.795 -52.795 -15.341 1.00 38.12 97 GLU A C 1
ATOM 762 O O . GLU A 1 97 ? -19.348 -51.797 -15.797 1.00 38.12 97 GLU A O 1
ATOM 767 N N . LYS A 1 98 ? -18.877 -54.004 -15.916 1.00 38.72 98 LYS A N 1
ATOM 768 C CA . LYS A 1 98 ? -19.839 -54.436 -16.950 1.00 38.72 98 LYS A CA 1
ATOM 769 C C . LYS A 1 98 ? -19.489 -54.233 -18.438 1.00 38.72 98 LYS A C 1
ATOM 771 O O . LYS A 1 98 ? -20.169 -53.536 -19.177 1.00 38.72 98 LYS A O 1
ATOM 776 N N . SER A 1 99 ? -18.531 -55.060 -18.863 1.00 33.72 99 SER A N 1
ATOM 777 C CA . SER A 1 99 ? -18.703 -56.081 -19.923 1.00 33.72 99 SER A CA 1
ATOM 778 C C . SER A 1 99 ? -18.993 -55.703 -21.387 1.00 33.72 99 SER A C 1
ATOM 780 O O . SER A 1 99 ? -20.029 -55.132 -21.695 1.00 33.72 99 SER A O 1
ATOM 782 N N . SER A 1 100 ? -18.195 -56.318 -22.282 1.00 33.75 100 SER A N 1
ATOM 783 C CA . SER A 1 100 ? -18.508 -56.738 -23.675 1.00 33.75 100 SER A CA 1
ATOM 784 C C . SER A 1 100 ? -19.029 -55.665 -24.652 1.00 33.75 100 SER A C 1
ATOM 786 O O . SER A 1 100 ? -20.086 -55.086 -24.455 1.00 33.75 100 SER A O 1
ATOM 788 N N . TYR A 1 101 ? -18.398 -55.432 -25.804 1.00 36.53 101 TYR A N 1
ATOM 789 C CA . TYR A 1 101 ? -17.818 -56.432 -26.715 1.00 36.53 101 TYR A CA 1
ATOM 790 C C . TYR A 1 101 ? -16.324 -56.229 -27.010 1.00 36.53 101 TYR A C 1
ATOM 792 O O . TYR A 1 101 ? -15.760 -55.172 -26.749 1.00 36.53 101 TYR A O 1
ATOM 800 N N . ALA A 1 102 ? -15.694 -57.260 -27.579 1.00 35.75 102 ALA A N 1
ATOM 801 C CA . ALA A 1 102 ? -14.321 -57.214 -28.070 1.00 35.75 102 ALA A CA 1
ATOM 802 C C . ALA A 1 102 ? -14.291 -57.409 -29.590 1.00 35.75 102 ALA A C 1
ATOM 804 O O . ALA A 1 102 ? -14.795 -58.415 -30.082 1.00 35.75 102 ALA A O 1
ATOM 805 N N . GLU A 1 103 ? -13.630 -56.503 -30.309 1.00 33.34 103 GLU A N 1
ATOM 806 C CA . GLU A 1 103 ? -13.088 -56.760 -31.646 1.00 33.34 103 GLU A CA 1
ATOM 807 C C . GLU A 1 103 ? -11.877 -55.850 -31.897 1.00 33.34 103 GLU A C 1
ATOM 809 O O . GLU A 1 103 ? -11.799 -54.748 -31.356 1.00 33.34 103 GLU A O 1
ATOM 814 N N . ALA A 1 104 ? -10.889 -56.331 -32.659 1.00 33.69 104 ALA A N 1
ATOM 815 C CA . ALA A 1 104 ? -9.555 -55.729 -32.706 1.00 33.69 104 ALA A CA 1
ATOM 816 C C . ALA A 1 104 ? -9.097 -55.346 -34.124 1.00 33.69 104 ALA A C 1
ATOM 818 O O . ALA A 1 104 ? -9.086 -56.184 -35.028 1.00 33.69 104 ALA A O 1
ATOM 819 N N . ARG A 1 105 ? -8.623 -54.100 -34.272 1.00 42.94 105 ARG A N 1
ATOM 820 C CA . ARG A 1 105 ? -7.590 -53.619 -35.218 1.00 42.94 105 ARG A CA 1
ATOM 821 C C . ARG A 1 105 ? -6.939 -52.389 -34.559 1.00 42.94 105 ARG A C 1
ATOM 823 O O . ARG A 1 105 ? -7.648 -51.453 -34.224 1.00 42.94 105 ARG A O 1
ATOM 830 N N . SER A 1 106 ? -5.691 -52.461 -34.094 1.00 33.94 106 SER A N 1
ATOM 831 C CA . SER A 1 106 ? -4.423 -52.457 -34.853 1.00 33.94 106 SER A CA 1
ATOM 832 C C . SER A 1 106 ? -3.995 -51.046 -35.271 1.00 33.94 106 SER A C 1
ATOM 834 O O . SER A 1 106 ? -4.690 -50.389 -36.038 1.00 33.94 106 SER A O 1
ATOM 836 N N . SER A 1 107 ? -2.833 -50.619 -34.773 1.00 35.81 107 SER A N 1
ATOM 837 C CA . SER A 1 107 ? -2.206 -49.311 -35.009 1.00 35.81 107 SER A CA 1
ATOM 838 C C . SER A 1 107 ? -1.754 -49.097 -36.456 1.00 35.81 107 SER A C 1
ATOM 840 O O . SER A 1 107 ? -1.491 -50.069 -37.164 1.00 35.81 107 SER A O 1
ATOM 842 N N . LEU A 1 108 ? -1.537 -47.830 -36.832 1.00 46.22 108 LEU A N 1
ATOM 843 C CA . LEU A 1 108 ? -0.559 -47.412 -37.846 1.00 46.22 108 LEU A CA 1
ATOM 844 C C . LEU A 1 108 ? -0.214 -45.917 -37.687 1.00 46.22 108 LEU A C 1
ATOM 846 O O . LEU A 1 108 ? -1.076 -45.119 -37.325 1.00 46.22 108 LEU A O 1
ATOM 850 N N . ASP A 1 109 ? 1.047 -45.561 -37.941 1.00 35.06 109 ASP A N 1
ATOM 851 C CA . ASP A 1 109 ? 1.567 -44.186 -37.917 1.00 35.06 109 ASP A CA 1
ATOM 852 C C . ASP A 1 109 ? 1.103 -43.336 -39.115 1.00 35.06 109 ASP A C 1
ATOM 854 O O . ASP A 1 109 ? 0.749 -43.860 -40.173 1.00 35.06 109 ASP A O 1
ATOM 858 N N . GLY A 1 110 ? 1.170 -42.006 -38.973 1.00 34.16 110 GLY A N 1
ATOM 859 C CA . GLY A 1 110 ? 0.766 -41.061 -40.023 1.00 34.16 110 GLY A CA 1
ATOM 860 C C . GLY A 1 110 ? 1.161 -39.603 -39.761 1.00 34.16 110 GLY A C 1
ATOM 861 O O . GLY A 1 110 ? 0.298 -38.746 -39.600 1.00 34.16 110 GLY A O 1
ATOM 862 N N . ALA A 1 111 ? 2.460 -39.302 -39.711 1.00 34.03 111 ALA A N 1
ATOM 863 C CA . ALA A 1 111 ? 2.960 -37.924 -39.608 1.00 34.03 111 ALA A CA 1
ATOM 864 C C . ALA A 1 111 ? 2.959 -37.194 -40.970 1.00 34.03 111 ALA A C 1
ATOM 866 O O . ALA A 1 111 ? 3.233 -37.842 -41.981 1.00 34.03 111 ALA A O 1
ATOM 867 N N . SER A 1 112 ? 2.760 -35.860 -40.991 1.00 36.22 112 SER A N 1
ATOM 868 C CA . SER A 1 112 ? 3.549 -34.852 -41.761 1.00 36.22 112 SER A CA 1
ATOM 869 C C . SER A 1 112 ? 2.857 -33.471 -41.875 1.00 36.22 112 SER A C 1
ATOM 871 O O . SER A 1 112 ? 1.649 -33.420 -42.046 1.00 36.22 112 SER A O 1
ATOM 873 N N . SER A 1 113 ? 3.658 -32.386 -41.845 1.00 37.28 113 SER A N 1
ATOM 874 C CA . SER A 1 113 ? 3.565 -31.094 -42.600 1.00 37.28 113 SER A CA 1
ATOM 875 C C . SER A 1 113 ? 2.210 -30.377 -42.870 1.00 37.28 113 SER A C 1
ATOM 877 O O . SER A 1 113 ? 1.254 -31.007 -43.292 1.00 37.28 113 SER A O 1
ATOM 879 N N . SER A 1 114 ? 2.080 -29.036 -42.882 1.00 35.28 114 SER A N 1
ATOM 880 C CA . SER A 1 114 ? 3.007 -27.916 -42.585 1.00 35.28 114 SER A CA 1
ATOM 881 C C . SER A 1 114 ? 2.308 -26.533 -42.683 1.00 35.28 114 SER A C 1
ATOM 883 O O . SER A 1 114 ? 1.500 -26.338 -43.582 1.00 35.28 114 SER A O 1
ATOM 885 N N . ALA A 1 115 ? 2.705 -25.593 -41.808 1.00 37.59 115 ALA A N 1
ATOM 886 C CA . ALA A 1 115 ? 2.929 -24.125 -41.944 1.00 37.59 115 ALA A CA 1
ATOM 887 C C . ALA A 1 115 ? 2.655 -23.354 -43.283 1.00 37.59 115 ALA A C 1
ATOM 889 O O . ALA A 1 115 ? 2.725 -23.956 -44.351 1.00 37.59 115 ALA A O 1
ATOM 890 N N . PRO A 1 116 ? 2.687 -21.987 -43.312 1.00 57.31 116 PRO A N 1
ATOM 891 C CA . PRO A 1 116 ? 2.254 -20.938 -42.349 1.00 57.31 116 PRO A CA 1
ATOM 892 C C . PRO A 1 116 ? 1.586 -19.702 -43.063 1.00 57.31 116 PRO A C 1
ATOM 894 O O . PRO A 1 116 ? 1.181 -19.825 -44.217 1.00 57.31 116 PRO A O 1
ATOM 897 N N . ARG A 1 117 ? 1.622 -18.494 -42.433 1.00 34.66 117 ARG A N 1
ATOM 898 C CA . ARG A 1 117 ? 1.349 -17.086 -42.909 1.00 34.66 117 ARG A CA 1
ATOM 899 C C . ARG A 1 117 ? 0.071 -16.459 -42.294 1.00 34.66 117 ARG A C 1
ATOM 901 O O . ARG A 1 117 ? -0.847 -17.203 -41.991 1.00 34.66 117 ARG A O 1
ATOM 908 N N . ARG A 1 118 ? -0.063 -15.130 -42.094 1.00 30.56 118 ARG A N 1
ATOM 909 C CA . ARG A 1 118 ? 0.809 -13.949 -42.381 1.00 30.56 118 ARG A CA 1
ATOM 910 C C . ARG A 1 118 ? 0.675 -12.863 -41.270 1.00 30.56 118 ARG A C 1
ATOM 912 O O . ARG A 1 118 ? -0.019 -13.093 -40.293 1.00 30.56 118 ARG A O 1
ATOM 919 N N . SER A 1 119 ? 1.373 -11.729 -41.409 1.00 34.25 119 SER A N 1
ATOM 920 C CA . SER A 1 119 ? 1.590 -10.664 -40.404 1.00 34.25 119 SER A CA 1
ATOM 921 C C . SER A 1 119 ? 0.718 -9.399 -40.573 1.00 34.25 119 SER A C 1
ATOM 923 O O . SER A 1 119 ? 0.031 -9.283 -41.587 1.00 34.25 119 SER A O 1
ATOM 925 N N . SER A 1 120 ? 0.934 -8.426 -39.661 1.00 34.81 120 SER A N 1
ATOM 926 C CA . SER A 1 120 ? 0.725 -6.959 -39.806 1.00 34.81 120 SER A CA 1
ATOM 927 C C . SER A 1 120 ? -0.683 -6.399 -39.490 1.00 34.81 120 SER A C 1
ATOM 929 O O . SER A 1 120 ? -1.666 -7.024 -39.866 1.00 34.81 120 SER A O 1
ATOM 931 N N . ASP A 1 121 ? -0.867 -5.224 -38.850 1.00 37.31 121 ASP A N 1
ATOM 932 C CA . ASP A 1 121 ? 0.071 -4.287 -38.169 1.00 37.31 121 ASP A CA 1
ATOM 933 C C . ASP A 1 121 ? -0.671 -3.194 -37.323 1.00 37.31 121 ASP A C 1
ATOM 935 O O . ASP A 1 121 ? -1.865 -2.999 -37.511 1.00 37.31 121 ASP A O 1
ATOM 939 N N . GLN A 1 122 ? 0.083 -2.436 -36.501 1.00 36.19 122 GLN A N 1
ATOM 940 C CA . GLN A 1 122 ? -0.111 -1.016 -36.071 1.00 36.19 122 GLN A CA 1
ATOM 941 C C . GLN A 1 122 ? -1.266 -0.492 -35.152 1.00 36.19 122 GLN A C 1
ATOM 943 O O . GLN A 1 122 ? -2.405 -0.337 -35.569 1.00 36.19 122 GLN A O 1
ATOM 948 N N . ASN A 1 123 ? -0.826 -0.018 -33.964 1.00 33.50 123 ASN A N 1
ATOM 949 C CA . ASN A 1 123 ? -1.002 1.312 -33.305 1.00 33.50 123 ASN A CA 1
ATOM 950 C C . ASN A 1 123 ? -2.348 1.926 -32.820 1.00 33.50 123 ASN A C 1
ATOM 952 O O . ASN A 1 123 ? -3.287 2.051 -33.590 1.00 33.50 123 ASN A O 1
ATOM 956 N N . GLU A 1 124 ? -2.262 2.525 -31.603 1.00 35.81 124 GLU A N 1
ATOM 957 C CA . GLU A 1 124 ? -2.904 3.783 -31.094 1.00 35.81 124 GLU A CA 1
ATOM 958 C C . GLU A 1 124 ? -4.457 3.878 -31.049 1.00 35.81 124 GLU A C 1
ATOM 960 O O . GLU A 1 124 ? -5.138 3.321 -31.895 1.00 35.81 124 GLU A O 1
ATOM 965 N N . VAL A 1 125 ? -5.167 4.558 -30.126 1.00 41.16 125 VAL A N 1
ATOM 966 C CA . VAL A 1 125 ? -4.964 5.375 -28.883 1.00 41.16 125 VAL A CA 1
ATOM 967 C C . VAL A 1 125 ? -6.272 5.230 -28.032 1.00 41.16 125 VAL A C 1
ATOM 969 O O . VAL A 1 125 ? -7.214 4.610 -28.518 1.00 41.16 125 VAL A O 1
ATOM 972 N N . ASP A 1 126 ? -6.501 5.702 -26.792 1.00 38.78 126 ASP A N 1
ATOM 973 C CA . ASP A 1 126 ? -5.872 6.670 -25.859 1.00 38.78 126 ASP A CA 1
ATOM 974 C C . ASP A 1 126 ? -6.141 6.253 -24.375 1.00 38.78 126 ASP A C 1
ATOM 976 O O . ASP A 1 126 ? -6.856 5.282 -24.128 1.00 38.78 126 ASP A O 1
ATOM 980 N N . LEU A 1 127 ? -5.647 7.004 -23.374 1.00 51.44 127 LEU A N 1
ATOM 981 C CA . LEU A 1 127 ? -5.941 6.838 -21.935 1.00 51.44 127 LEU A CA 1
ATOM 982 C C . LEU A 1 127 ? -6.429 8.141 -21.244 1.00 51.44 127 LEU A C 1
ATOM 984 O O . LEU A 1 127 ? -5.774 8.662 -20.339 1.00 51.44 127 LEU A O 1
ATOM 988 N N . THR A 1 128 ? -7.610 8.666 -21.612 1.00 43.62 128 THR A N 1
ATOM 989 C CA . THR A 1 128 ? -8.149 9.929 -21.044 1.00 43.62 128 THR A CA 1
ATOM 990 C C . THR A 1 128 ? -9.598 9.893 -20.507 1.00 43.62 128 THR A C 1
ATOM 992 O O . THR A 1 128 ? -10.489 10.570 -21.011 1.00 43.62 128 THR A O 1
ATOM 995 N N . ALA A 1 129 ? -9.770 9.276 -19.324 1.00 52.59 129 ALA A N 1
ATOM 996 C CA . ALA A 1 129 ? -10.789 9.658 -18.315 1.00 52.59 129 ALA A CA 1
ATOM 997 C C . ALA A 1 129 ? -12.292 9.413 -18.690 1.00 52.59 129 ALA A C 1
ATOM 999 O O . ALA A 1 129 ? -12.579 8.975 -19.801 1.00 52.59 129 ALA A O 1
ATOM 1000 N N . PRO A 1 130 ? -13.290 9.653 -17.795 1.00 50.03 130 PRO A N 1
ATOM 1001 C CA . PRO A 1 130 ? -13.208 10.103 -16.400 1.00 50.03 130 PRO A CA 1
ATOM 1002 C C . PRO A 1 130 ? -13.909 9.211 -15.346 1.00 50.03 130 PRO A C 1
ATOM 1004 O O . PRO A 1 130 ? -14.998 8.677 -15.537 1.00 50.03 130 PRO A O 1
ATOM 1007 N N . ILE A 1 131 ? -13.317 9.144 -14.147 1.00 57.34 131 ILE A N 1
ATOM 1008 C CA . ILE A 1 131 ? -13.815 8.371 -12.990 1.00 57.34 131 ILE A CA 1
ATOM 1009 C C . ILE A 1 131 ? -14.853 9.193 -12.191 1.00 57.34 131 ILE A C 1
ATOM 1011 O O . ILE A 1 131 ? -14.667 9.508 -11.017 1.00 57.34 131 ILE A O 1
ATOM 1015 N N . THR A 1 132 ? -15.952 9.608 -12.828 1.00 57.88 132 THR A N 1
ATOM 1016 C CA . THR A 1 132 ? -16.904 10.586 -12.246 1.00 57.88 132 THR A CA 1
ATOM 1017 C C . THR A 1 132 ? -18.031 9.971 -11.395 1.00 57.88 132 THR A C 1
ATOM 1019 O O . THR A 1 132 ? -18.875 10.702 -10.883 1.00 57.88 132 THR A O 1
ATOM 1022 N N . GLY A 1 133 ? -18.083 8.642 -11.235 1.00 53.81 133 GLY A N 1
ATOM 1023 C CA . GLY A 1 133 ? -19.237 7.945 -10.636 1.00 53.81 133 GLY A CA 1
ATOM 1024 C C . GLY A 1 133 ? -19.196 7.681 -9.121 1.00 53.81 133 GLY A C 1
ATOM 1025 O O . GLY A 1 133 ? -20.236 7.422 -8.521 1.00 53.81 133 GLY A O 1
ATOM 1026 N N . LEU A 1 134 ? -18.025 7.721 -8.476 1.00 56.59 134 LEU A N 1
ATOM 1027 C CA . LEU A 1 134 ? -17.788 6.986 -7.216 1.00 56.59 134 LEU A CA 1
ATOM 1028 C C . LEU A 1 134 ? -18.013 7.769 -5.899 1.00 56.59 134 LEU A C 1
ATOM 1030 O O . LEU A 1 134 ? -17.618 7.304 -4.834 1.00 56.59 134 LEU A O 1
ATOM 1034 N N . LEU A 1 135 ? -18.656 8.945 -5.934 1.00 53.75 135 LEU A N 1
ATOM 1035 C CA . LEU A 1 135 ? -18.790 9.846 -4.770 1.00 53.75 135 LEU A CA 1
ATOM 1036 C C . LEU A 1 135 ? -20.230 10.333 -4.498 1.00 53.75 135 LEU A C 1
ATOM 1038 O O . LEU A 1 135 ? -20.474 11.537 -4.381 1.00 53.75 135 LEU A O 1
ATOM 1042 N N . ARG A 1 136 ? -21.209 9.420 -4.358 1.00 54.56 136 ARG A N 1
ATOM 1043 C CA . ARG A 1 136 ? -22.553 9.815 -3.865 1.00 54.56 136 ARG A CA 1
ATOM 1044 C C . ARG A 1 136 ? -23.324 8.843 -2.954 1.00 54.56 136 ARG A C 1
ATOM 1046 O O . ARG A 1 136 ? -24.367 9.238 -2.443 1.00 54.56 136 ARG A O 1
ATOM 1053 N N . THR A 1 137 ? -22.819 7.644 -2.656 1.00 48.38 137 THR A N 1
ATOM 1054 C CA . THR A 1 137 ? -23.602 6.606 -1.939 1.00 48.38 137 THR A CA 1
ATOM 1055 C C . THR A 1 137 ? -22.990 6.196 -0.590 1.00 48.38 137 THR A C 1
ATOM 1057 O O . THR A 1 137 ? -22.794 5.018 -0.318 1.00 48.38 137 THR A O 1
ATOM 1060 N N . ILE A 1 138 ? -22.692 7.173 0.277 1.00 56.78 138 ILE A N 1
ATOM 1061 C CA . ILE A 1 138 ? -22.308 6.933 1.692 1.00 56.78 138 ILE A CA 1
ATOM 1062 C C . ILE A 1 138 ? -23.169 7.774 2.663 1.00 56.78 138 ILE A C 1
ATOM 1064 O O . ILE A 1 138 ? -22.761 8.095 3.777 1.00 56.78 138 ILE A O 1
ATOM 1068 N N . GLN A 1 139 ? -24.373 8.178 2.244 1.00 53.94 139 GLN A N 1
ATOM 1069 C CA . GLN A 1 139 ? -25.248 9.053 3.029 1.00 53.94 139 GLN A CA 1
ATOM 1070 C C . GLN A 1 139 ? -26.262 8.255 3.874 1.00 53.94 139 GLN A C 1
ATOM 1072 O O . GLN A 1 139 ? -27.448 8.242 3.560 1.00 53.94 139 GLN A O 1
ATOM 1077 N N . ASN A 1 140 ? -25.774 7.675 4.983 1.00 54.75 140 ASN A N 1
ATOM 1078 C CA . ASN A 1 140 ? -26.523 6.980 6.056 1.00 54.75 140 ASN A CA 1
ATOM 1079 C C . ASN A 1 140 ? -27.197 5.647 5.631 1.00 54.75 140 ASN A C 1
ATOM 1081 O O . ASN A 1 140 ? -27.756 5.564 4.540 1.00 54.75 140 ASN A O 1
ATOM 1085 N N . PRO A 1 141 ? -27.162 4.583 6.473 1.00 47.88 141 PRO A N 1
ATOM 1086 C CA . PRO A 1 141 ? -28.031 4.549 7.662 1.00 47.88 141 PRO A CA 1
ATOM 1087 C C . PRO A 1 141 ? -27.488 3.789 8.898 1.00 47.88 141 PRO A C 1
ATOM 1089 O O . PRO A 1 141 ? -27.237 2.590 8.842 1.00 47.88 141 PRO A O 1
ATOM 1092 N N . LEU A 1 142 ? -27.465 4.441 10.068 1.00 45.12 142 LEU A N 1
ATOM 1093 C CA . LEU A 1 142 ? -27.460 3.773 11.385 1.00 45.12 142 LEU A CA 1
ATOM 1094 C C . LEU A 1 142 ? -28.253 4.618 12.397 1.00 45.12 142 LEU A C 1
ATOM 1096 O O . LEU A 1 142 ? -27.733 5.575 12.966 1.00 45.12 142 LEU A O 1
ATOM 1100 N N . THR A 1 143 ? -29.539 4.311 12.603 1.00 55.25 143 THR A N 1
ATOM 1101 C CA . THR A 1 143 ? -30.417 5.088 13.513 1.00 55.25 143 THR A CA 1
ATOM 1102 C C . THR A 1 143 ? -31.484 4.211 14.190 1.00 55.25 143 THR A C 1
ATOM 1104 O O . THR A 1 143 ? -32.633 4.617 14.345 1.00 55.25 143 THR A O 1
ATOM 1107 N N . THR A 1 144 ? -31.115 2.987 14.598 1.00 52.59 144 THR A N 1
ATOM 1108 C CA . THR A 1 144 ? -32.078 1.999 15.145 1.00 52.59 144 THR A CA 1
ATOM 1109 C C . THR A 1 144 ? -31.569 1.197 16.356 1.00 52.59 144 THR A C 1
ATOM 1111 O O . THR A 1 144 ? -32.188 0.210 16.738 1.00 52.59 144 THR A O 1
ATOM 1114 N N . ILE A 1 145 ? -30.469 1.604 17.003 1.00 56.69 145 ILE A N 1
ATOM 1115 C CA . ILE A 1 145 ? -29.988 0.989 18.256 1.00 56.69 145 ILE A CA 1
ATOM 1116 C C . ILE A 1 145 ? -29.777 2.101 19.289 1.00 56.69 145 ILE A C 1
ATOM 1118 O O . ILE A 1 145 ? -28.841 2.884 19.171 1.00 56.69 145 ILE A O 1
ATOM 1122 N N . GLY A 1 146 ? -30.687 2.199 20.266 1.00 49.38 146 GLY A N 1
ATOM 1123 C CA . GLY A 1 146 ? -30.673 3.274 21.273 1.00 49.38 146 GLY A CA 1
ATOM 1124 C C . GLY A 1 146 ? -32.035 3.642 21.880 1.00 49.38 146 GLY A C 1
ATOM 1125 O O . GLY A 1 146 ? -32.289 4.817 22.122 1.00 49.38 146 GLY A O 1
ATOM 1126 N N . ARG A 1 147 ? -32.944 2.675 22.089 1.00 55.38 147 ARG A N 1
ATOM 1127 C CA . ARG A 1 147 ? -34.256 2.898 22.738 1.00 55.38 147 ARG A CA 1
ATOM 1128 C C . ARG A 1 147 ? -34.517 1.938 23.905 1.00 55.38 147 ARG A C 1
ATOM 1130 O O . ARG A 1 147 ? -35.488 1.191 23.907 1.00 55.38 147 ARG A O 1
ATOM 1137 N N . MET A 1 148 ? -33.639 1.983 24.902 1.00 52.66 148 MET A N 1
ATOM 1138 C CA . MET A 1 148 ? -33.940 1.625 26.294 1.00 52.66 148 MET A CA 1
ATOM 1139 C C . MET A 1 148 ? -32.875 2.228 27.225 1.00 52.66 148 MET A C 1
ATOM 1141 O O . MET A 1 148 ? -31.757 2.476 26.777 1.00 52.66 148 MET A O 1
ATOM 1145 N N . PHE A 1 149 ? -33.245 2.408 28.498 1.00 46.62 149 PHE A N 1
ATOM 1146 C CA . PHE A 1 149 ? -32.511 3.091 29.580 1.00 46.62 149 PHE A CA 1
ATOM 1147 C C . PHE A 1 149 ? -32.504 4.633 29.544 1.00 46.62 149 PHE A C 1
ATOM 1149 O O . PHE A 1 149 ? -32.533 5.255 28.486 1.00 46.62 149 PHE A O 1
ATOM 1156 N N . SER A 1 150 ? -32.453 5.210 30.753 1.00 41.03 150 SER A N 1
ATOM 1157 C CA . SER A 1 150 ? -32.337 6.645 31.069 1.00 41.03 150 SER A CA 1
ATOM 1158 C C . SER A 1 150 ? -33.531 7.547 30.718 1.00 41.03 150 SER A C 1
ATOM 1160 O O . SER A 1 150 ? -33.391 8.526 29.990 1.00 41.03 150 SER A O 1
ATOM 1162 N N . ASP A 1 151 ? -34.667 7.279 31.364 1.00 38.91 151 ASP A N 1
ATOM 1163 C CA . ASP A 1 151 ? -35.511 8.346 31.921 1.00 38.91 151 ASP A CA 1
ATOM 1164 C C . ASP A 1 151 ? -35.333 8.333 33.449 1.00 38.91 151 ASP A C 1
ATOM 1166 O O . ASP A 1 151 ? -35.542 7.284 34.057 1.00 38.91 151 ASP A O 1
ATOM 1170 N N . ASP A 1 152 ? -34.888 9.446 34.040 1.00 39.72 152 ASP A N 1
ATOM 1171 C CA . ASP A 1 152 ? -35.215 9.841 35.420 1.00 39.72 152 ASP A CA 1
ATOM 1172 C C . ASP A 1 152 ? -34.832 11.319 35.656 1.00 39.72 152 ASP A C 1
ATOM 1174 O O . ASP A 1 152 ? -33.818 11.807 35.147 1.00 39.72 152 ASP A O 1
ATOM 1178 N N . GLY A 1 153 ? -35.653 12.041 36.421 1.00 33.12 153 GLY A N 1
ATOM 1179 C CA . GLY A 1 153 ? -35.746 13.507 36.377 1.00 33.12 153 GLY A CA 1
ATOM 1180 C C . GLY A 1 153 ? -36.112 14.194 37.696 1.00 33.12 153 GLY A C 1
ATOM 1181 O O . GLY A 1 153 ? -36.638 15.301 37.666 1.00 33.12 153 GLY A O 1
ATOM 1182 N N . ALA A 1 154 ? -35.794 13.559 38.831 1.00 32.69 154 ALA A N 1
ATOM 1183 C CA . ALA A 1 154 ? -35.864 14.083 40.205 1.00 32.69 154 ALA A CA 1
ATOM 1184 C C . ALA A 1 154 ? -37.254 14.393 40.808 1.00 32.69 154 ALA A C 1
ATOM 1186 O O . ALA A 1 154 ? -37.953 15.307 40.376 1.00 32.69 154 ALA A O 1
ATOM 1187 N N . SER A 1 155 ? -37.552 13.774 41.966 1.00 34.28 155 SER A N 1
ATOM 1188 C CA . SER A 1 155 ? -37.905 14.484 43.221 1.00 34.28 155 SER A CA 1
ATOM 1189 C C . SER A 1 155 ? -38.174 13.549 44.415 1.00 34.28 155 SER A C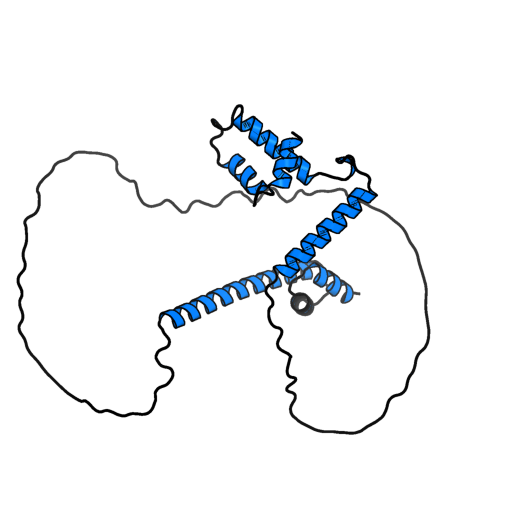 1
ATOM 1191 O O . SER A 1 155 ? -38.940 12.601 44.301 1.00 34.28 155 SER A O 1
ATOM 1193 N N . SER A 1 156 ? -37.680 13.935 45.604 1.00 37.28 156 SER A N 1
ATOM 1194 C CA . SER A 1 156 ? -38.121 13.513 46.962 1.00 37.28 156 SER A CA 1
ATOM 1195 C C . SER A 1 156 ? -37.992 12.036 47.417 1.00 37.28 156 SER A C 1
ATOM 1197 O O . SER A 1 156 ? -38.220 11.092 46.675 1.00 37.28 156 SER A O 1
ATOM 1199 N N . ALA A 1 157 ? -37.657 11.848 48.704 1.00 42.09 157 ALA A N 1
ATOM 1200 C CA . ALA A 1 157 ? -37.644 10.565 49.438 1.00 42.09 157 ALA A CA 1
ATOM 1201 C C . ALA A 1 157 ? -38.855 10.478 50.416 1.00 42.09 157 ALA A C 1
ATOM 1203 O O . ALA A 1 157 ? -39.484 11.520 50.626 1.00 42.09 157 ALA A O 1
ATOM 1204 N N . PRO A 1 158 ? -39.206 9.315 51.035 1.00 42.50 158 PRO A N 1
ATOM 1205 C CA . PRO A 1 158 ? -38.387 8.696 52.102 1.00 42.50 158 PRO A CA 1
ATOM 1206 C C . PRO A 1 158 ? -38.370 7.135 52.189 1.00 42.50 158 PRO A C 1
ATOM 1208 O O . PRO A 1 158 ? -39.081 6.427 51.485 1.00 42.50 158 PRO A O 1
ATOM 1211 N N . ARG A 1 159 ? -37.538 6.606 53.110 1.00 41.38 159 ARG A N 1
ATOM 1212 C CA . ARG A 1 159 ? -37.479 5.207 53.643 1.00 41.38 159 ARG A CA 1
ATOM 1213 C C . ARG A 1 159 ? -38.613 4.937 54.674 1.00 41.38 159 ARG A C 1
ATOM 1215 O O . ARG A 1 159 ? -39.195 5.944 55.079 1.00 41.38 159 ARG A O 1
ATOM 1222 N N . PRO A 1 160 ? -38.920 3.700 55.184 1.00 45.25 160 PRO A N 1
ATOM 1223 C CA . PRO A 1 160 ? -38.071 2.504 55.491 1.00 45.25 160 PRO A CA 1
ATOM 1224 C C . PRO A 1 160 ? -38.771 1.148 55.109 1.00 45.25 160 PRO A C 1
ATOM 1226 O O . PRO A 1 160 ? -39.548 1.212 54.160 1.00 45.25 160 PRO A O 1
ATOM 1229 N N . PRO A 1 161 ? -38.628 -0.052 55.761 1.00 56.78 161 PRO A N 1
ATOM 1230 C CA . PRO A 1 161 ? -37.654 -0.656 56.717 1.00 56.78 161 PRO A CA 1
ATOM 1231 C C . PRO A 1 161 ? -37.023 -2.021 56.232 1.00 56.78 161 PRO A C 1
ATOM 1233 O O . PRO A 1 161 ? -37.259 -2.411 55.091 1.00 56.78 161 PRO A O 1
ATOM 1236 N N . PRO A 1 162 ? -36.182 -2.743 57.028 1.00 58.91 162 PRO A N 1
ATOM 1237 C CA . PRO A 1 162 ? -35.463 -3.978 56.607 1.00 58.91 162 PRO A CA 1
ATOM 1238 C C . PRO A 1 162 ? -36.187 -5.332 56.901 1.00 58.91 162 PRO A C 1
ATOM 1240 O O . PRO A 1 162 ? -37.204 -5.328 57.595 1.00 58.91 162 PRO A O 1
ATOM 1243 N N . PRO A 1 163 ? -35.689 -6.495 56.397 1.00 55.06 163 PRO A N 1
ATOM 1244 C CA . PRO A 1 163 ? -36.427 -7.777 56.379 1.00 55.06 163 PRO A CA 1
ATOM 1245 C C . PRO A 1 163 ? -36.214 -8.728 57.593 1.00 55.06 163 PRO A C 1
ATOM 1247 O O . PRO A 1 163 ? -35.197 -8.627 58.283 1.00 55.06 163 PRO A O 1
ATOM 1250 N N . PRO A 1 164 ? -37.133 -9.700 57.820 1.00 63.47 164 PRO A N 1
ATOM 1251 C CA . PRO A 1 164 ? -37.046 -10.744 58.858 1.00 63.47 164 PRO A CA 1
ATOM 1252 C C . PRO A 1 164 ? -36.313 -12.044 58.407 1.00 63.47 164 PRO A C 1
ATOM 1254 O O . PRO A 1 164 ? -36.008 -12.188 57.222 1.00 63.47 164 PRO A O 1
ATOM 1257 N N . PRO A 1 165 ? -36.010 -12.997 59.325 1.00 47.16 165 PRO A N 1
ATOM 1258 C CA . PRO A 1 165 ? -35.013 -14.056 59.094 1.00 47.16 165 PRO A CA 1
ATOM 1259 C C . PRO A 1 165 ? -35.545 -15.499 58.899 1.00 47.16 165 PRO A C 1
ATOM 1261 O O . PRO A 1 165 ? -36.675 -15.818 59.243 1.00 47.16 165 PRO A O 1
ATOM 1264 N N . ILE A 1 166 ? -34.634 -16.363 58.418 1.00 42.44 166 ILE A N 1
ATOM 1265 C CA . ILE A 1 166 ? -34.446 -17.816 58.673 1.00 42.44 166 ILE A CA 1
ATOM 1266 C C . ILE A 1 166 ? -35.699 -18.679 58.950 1.00 42.44 166 ILE A C 1
ATOM 1268 O O . ILE A 1 166 ? -36.290 -18.619 60.024 1.00 42.44 166 ILE A O 1
ATOM 1272 N N . GLY A 1 167 ? -35.954 -19.659 58.070 1.00 34.09 167 GLY A N 1
ATOM 1273 C CA . GLY A 1 167 ? -36.878 -20.767 58.342 1.00 34.09 167 GLY A CA 1
ATOM 1274 C C . GLY A 1 167 ? -36.604 -22.018 57.499 1.00 34.09 167 GLY A C 1
ATOM 1275 O O . GLY A 1 167 ? -36.936 -22.061 56.319 1.00 34.09 167 GLY A O 1
ATOM 1276 N N . ARG A 1 168 ? -36.034 -23.060 58.118 1.00 42.19 168 ARG A N 1
ATOM 1277 C CA . ARG A 1 168 ? -36.020 -24.447 57.611 1.00 42.19 168 ARG A CA 1
ATOM 1278 C C . ARG A 1 168 ? -36.921 -25.270 58.538 1.00 42.19 168 ARG A C 1
ATOM 1280 O O . ARG A 1 168 ? -36.837 -25.079 59.750 1.00 42.19 168 ARG A O 1
ATOM 1287 N N . PRO A 1 169 ? -37.730 -26.198 58.012 1.00 45.75 169 PRO A N 1
ATOM 1288 C CA . PRO A 1 169 ? -37.589 -27.571 58.507 1.00 45.75 169 PRO A CA 1
ATOM 1289 C C . PRO A 1 169 ? -37.681 -28.632 57.394 1.00 45.75 169 PRO A C 1
ATOM 1291 O O . PRO A 1 169 ? -37.961 -28.327 56.237 1.00 45.75 169 PRO A O 1
ATOM 1294 N N . LEU A 1 170 ? -37.412 -29.890 57.755 1.00 42.44 170 LEU A N 1
ATOM 1295 C CA . LEU A 1 170 ? -37.708 -31.061 56.920 1.00 42.44 170 LEU A CA 1
ATOM 1296 C C . LEU A 1 170 ? -39.179 -31.485 57.084 1.00 42.44 170 LEU A C 1
ATOM 1298 O O . LEU A 1 170 ? -39.772 -31.229 58.129 1.00 42.44 170 LEU A O 1
ATOM 13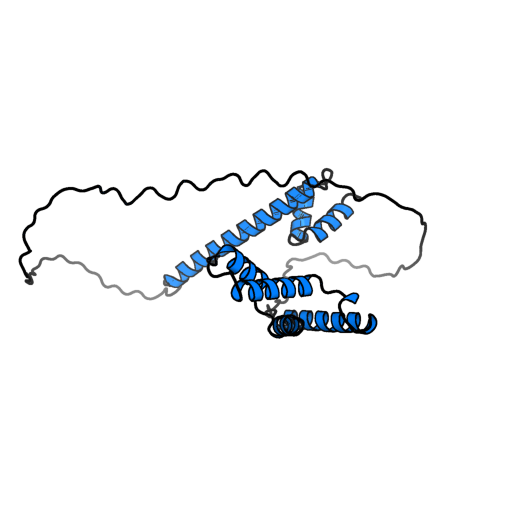02 N N . GLY A 1 171 ? -39.735 -32.181 56.085 1.00 33.41 171 GLY A N 1
ATOM 1303 C CA . GLY A 1 171 ? -41.115 -32.683 56.122 1.00 33.41 171 GLY A CA 1
ATOM 1304 C C . GLY A 1 171 ? -41.472 -33.652 54.987 1.00 33.41 171 GLY A C 1
ATOM 1305 O O . GLY A 1 171 ? -42.200 -33.286 54.073 1.00 33.41 171 GLY A O 1
ATOM 1306 N N . PHE A 1 172 ? -40.976 -34.889 55.064 1.00 36.12 172 PHE A N 1
ATOM 1307 C CA . PHE A 1 172 ? -41.681 -36.075 54.533 1.00 36.12 172 PHE A CA 1
ATOM 1308 C C . PHE A 1 172 ? -42.803 -36.438 55.540 1.00 36.12 172 PHE A C 1
ATOM 1310 O O . PHE A 1 172 ? -42.600 -36.128 56.720 1.00 36.12 172 PHE A O 1
ATOM 1317 N N . PRO A 1 173 ? -43.964 -37.026 55.150 1.00 44.84 173 PRO A N 1
ATOM 1318 C CA . PRO A 1 173 ? -44.052 -38.325 54.444 1.00 44.84 173 PRO A CA 1
ATOM 1319 C C . PRO A 1 173 ? -45.138 -38.372 53.311 1.00 44.84 173 PRO A C 1
ATOM 1321 O O . PRO A 1 173 ? -46.009 -37.515 53.244 1.00 44.84 173 PRO A O 1
ATOM 1324 N N . GLU A 1 174 ? -44.977 -39.162 52.235 1.00 33.50 174 GLU A N 1
ATOM 1325 C CA . GLU A 1 174 ? -45.461 -40.558 52.029 1.00 33.50 174 GLU A CA 1
ATOM 1326 C C . GLU A 1 174 ? -46.852 -40.709 51.367 1.00 33.50 174 GLU A C 1
ATOM 1328 O O . GLU A 1 174 ? -47.876 -40.371 51.953 1.00 33.50 174 GLU A O 1
ATOM 1333 N N . SER A 1 175 ? -46.898 -41.319 50.169 1.00 38.28 175 SER A N 1
ATOM 1334 C CA . SER A 1 175 ? -47.752 -42.489 49.830 1.00 38.28 175 SER A CA 1
ATOM 1335 C C . SER A 1 175 ? -47.503 -42.995 48.388 1.00 38.28 175 SER A C 1
ATOM 1337 O O . SER A 1 175 ? -47.064 -42.246 47.519 1.00 38.28 175 SER A O 1
ATOM 1339 N N . VAL A 1 176 ? -47.717 -44.301 48.167 1.00 41.91 176 VAL A N 1
ATOM 1340 C CA . VAL A 1 176 ? -47.450 -45.096 46.930 1.00 41.91 176 VAL A CA 1
ATOM 1341 C C . VAL A 1 176 ? -48.736 -45.231 46.063 1.00 41.91 176 VAL A C 1
ATOM 1343 O O . VAL A 1 176 ? -49.781 -44.829 46.579 1.00 41.91 176 VAL A O 1
ATOM 1346 N N . PRO A 1 177 ? -48.754 -45.729 44.789 1.00 46.91 177 PRO A N 1
ATOM 1347 C CA . PRO A 1 177 ? -48.231 -47.027 44.268 1.00 46.91 177 PRO A CA 1
ATOM 1348 C C . PRO A 1 177 ? -47.254 -46.882 43.063 1.00 46.91 177 PRO A C 1
ATOM 1350 O O . PRO A 1 177 ? -47.208 -45.819 42.458 1.00 46.91 177 PRO A O 1
ATOM 1353 N N . LEU A 1 178 ? -46.368 -47.812 42.651 1.00 34.22 178 LEU A N 1
ATOM 1354 C CA . LEU A 1 178 ? -46.239 -49.297 42.645 1.00 34.22 178 LEU A CA 1
ATOM 1355 C C . LEU A 1 178 ? -46.535 -49.926 41.259 1.00 34.22 178 LEU A C 1
ATOM 1357 O O . LEU A 1 178 ? -47.674 -49.856 40.808 1.00 34.22 178 LEU A O 1
ATOM 1361 N N . SER A 1 179 ? -45.518 -50.583 40.664 1.00 37.44 179 SER A N 1
ATOM 1362 C CA . SER A 1 179 ? -45.490 -51.696 39.660 1.00 37.44 179 SER A CA 1
ATOM 1363 C C . SER A 1 179 ? -44.186 -51.561 38.838 1.00 37.44 179 SER A C 1
ATOM 1365 O O . SER A 1 179 ? -43.964 -50.504 38.257 1.00 37.44 179 SER A O 1
ATOM 1367 N N . THR A 1 180 ? -43.166 -52.423 38.974 1.00 37.88 180 THR A N 1
ATOM 1368 C CA . THR A 1 180 ? -42.964 -53.723 38.269 1.00 37.88 180 THR A CA 1
ATOM 1369 C C . THR A 1 180 ? -43.014 -53.584 36.734 1.00 37.88 180 THR A C 1
ATOM 1371 O O . THR A 1 180 ? -43.958 -53.012 36.203 1.00 37.88 180 THR A O 1
ATOM 1374 N N . ASP A 1 181 ? -42.011 -54.016 35.959 1.00 39.72 181 ASP A N 1
ATOM 1375 C CA . ASP A 1 181 ? -41.210 -55.249 36.104 1.00 39.72 181 ASP A CA 1
ATOM 1376 C C . ASP A 1 181 ? -39.709 -55.130 35.743 1.00 39.72 181 ASP A C 1
ATOM 1378 O O . ASP A 1 181 ? -39.297 -54.213 35.032 1.00 39.72 181 ASP A O 1
ATOM 1382 N N . ASP A 1 182 ? -38.902 -56.107 36.185 1.00 42.47 182 ASP A N 1
ATOM 1383 C CA . ASP A 1 182 ? -37.521 -56.340 35.713 1.00 42.47 182 ASP A CA 1
ATOM 1384 C C . ASP A 1 182 ? -37.522 -57.547 34.765 1.00 42.47 182 ASP A C 1
ATOM 1386 O O . ASP A 1 182 ? -37.768 -58.685 35.173 1.00 42.47 182 ASP A O 1
ATOM 1390 N N . GLN A 1 183 ? -37.252 -57.316 33.480 1.00 38.94 183 GLN A N 1
ATOM 1391 C CA . GLN A 1 183 ? -37.003 -58.403 32.541 1.00 38.94 183 GLN A CA 1
ATOM 1392 C C . GLN A 1 183 ? -35.817 -58.069 31.640 1.00 38.94 183 GLN A C 1
ATOM 1394 O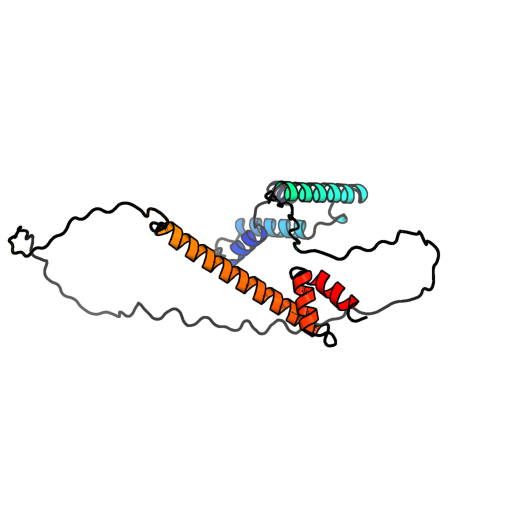 O . GLN A 1 183 ? -35.860 -57.175 30.794 1.00 38.94 183 GLN A O 1
ATOM 1399 N N . ARG A 1 184 ? -34.734 -58.816 31.843 1.00 45.53 184 ARG A N 1
ATOM 1400 C CA . ARG A 1 184 ? -33.522 -58.757 31.028 1.00 45.53 184 ARG A CA 1
ATOM 1401 C C . ARG A 1 184 ? -33.778 -59.457 29.698 1.00 45.53 184 ARG A C 1
ATOM 1403 O O . ARG A 1 184 ? -34.158 -60.623 29.701 1.00 45.53 184 ARG A O 1
ATOM 1410 N N . ASP A 1 185 ? -33.434 -58.802 28.597 1.00 39.31 185 ASP A N 1
ATOM 1411 C CA . ASP A 1 185 ? -33.039 -59.498 27.373 1.00 39.31 185 ASP A CA 1
ATOM 1412 C C . ASP A 1 185 ? -31.752 -58.878 26.810 1.00 39.31 185 ASP A C 1
ATOM 1414 O O . ASP A 1 185 ? -31.432 -57.708 27.046 1.00 39.31 185 ASP A O 1
ATOM 1418 N N . SER A 1 186 ? -30.963 -59.694 26.121 1.00 48.47 186 SER A N 1
ATOM 1419 C CA . SER A 1 186 ? -29.574 -59.422 25.769 1.00 48.47 186 SER A CA 1
ATOM 1420 C C . SER A 1 186 ? -29.324 -59.666 24.285 1.00 48.47 186 SER A C 1
ATOM 1422 O O . SER A 1 186 ? -29.127 -60.809 23.877 1.00 48.47 186 SER A O 1
ATOM 1424 N N . GLY A 1 187 ? -29.244 -58.604 23.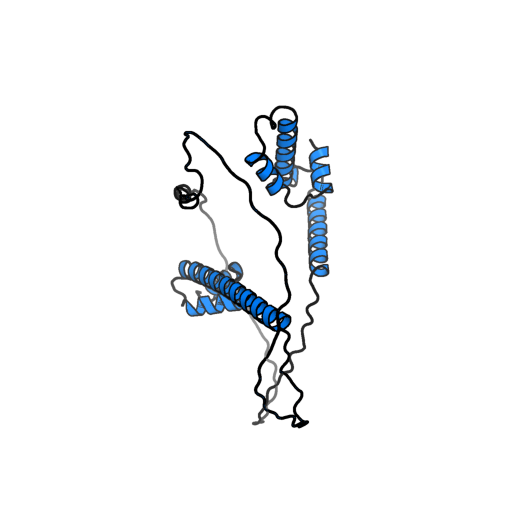473 1.00 48.41 187 GLY A N 1
ATOM 1425 C CA . GLY A 1 187 ? -28.882 -58.815 22.066 1.00 48.41 187 GLY A CA 1
ATOM 1426 C C . GLY A 1 187 ? -29.093 -57.695 21.052 1.00 48.41 187 GLY A C 1
ATOM 1427 O O . GLY A 1 187 ? -29.487 -58.009 19.935 1.00 48.41 187 GLY A O 1
ATOM 1428 N N . ARG A 1 188 ? -28.823 -56.416 21.370 1.00 43.28 188 ARG A N 1
ATOM 1429 C CA . ARG A 1 188 ? -28.583 -55.368 20.342 1.00 43.28 188 ARG A CA 1
ATOM 1430 C C . ARG A 1 188 ? -27.887 -54.125 20.910 1.00 43.28 188 ARG A C 1
ATOM 1432 O O . ARG A 1 188 ? -28.474 -53.055 21.050 1.00 43.28 188 ARG A O 1
ATOM 1439 N N . ARG A 1 189 ? -26.603 -54.283 21.247 1.00 50.12 189 ARG A N 1
ATOM 1440 C CA . ARG A 1 189 ? -25.681 -53.150 21.395 1.00 50.12 189 ARG A CA 1
ATOM 1441 C C . ARG A 1 189 ? -25.174 -52.767 20.010 1.00 50.12 189 ARG A C 1
ATOM 1443 O O . ARG A 1 189 ? -24.321 -53.471 19.499 1.00 50.12 189 ARG A O 1
ATOM 1450 N N . ASP A 1 190 ? -25.707 -51.686 19.453 1.00 51.53 190 ASP A N 1
ATOM 1451 C CA . ASP A 1 190 ? -24.955 -50.749 18.611 1.00 51.53 190 ASP A CA 1
ATOM 1452 C C . ASP A 1 190 ? -25.737 -49.435 18.449 1.00 51.53 190 ASP A C 1
ATOM 1454 O O . ASP A 1 190 ? -26.964 -49.404 18.571 1.00 51.53 190 ASP A O 1
ATOM 1458 N N . SER A 1 191 ? -25.001 -48.344 18.226 1.00 52.19 191 SER A N 1
ATOM 1459 C CA . SER A 1 191 ? -25.477 -47.029 17.763 1.00 52.19 191 SER A CA 1
ATOM 1460 C C . SER A 1 191 ? -26.763 -46.463 18.395 1.00 52.19 191 SER A C 1
ATOM 1462 O O . SER A 1 191 ? -27.734 -46.166 17.698 1.00 52.19 191 SER A O 1
ATOM 1464 N N . ARG A 1 192 ? -26.761 -46.221 19.717 1.00 52.31 192 ARG A N 1
ATOM 1465 C CA . ARG A 1 192 ? -27.757 -45.325 20.356 1.00 52.31 192 ARG A CA 1
ATOM 1466 C C . ARG A 1 192 ? -27.242 -44.390 21.461 1.00 52.31 192 ARG A C 1
ATOM 1468 O O . ARG A 1 192 ? -28.044 -43.797 22.174 1.00 52.31 192 ARG A O 1
ATOM 1475 N N . TYR A 1 193 ? -25.923 -44.222 21.557 1.00 54.41 193 TYR A N 1
ATOM 1476 C CA . TYR A 1 193 ? -25.264 -43.222 22.407 1.00 54.41 193 TYR A CA 1
ATOM 1477 C C . TYR A 1 193 ? -24.250 -42.403 21.593 1.00 54.41 193 TYR A C 1
ATOM 1479 O O . TYR A 1 193 ? -23.084 -42.309 21.967 1.00 54.41 193 TYR A O 1
ATOM 1487 N N . ALA A 1 194 ? -24.698 -41.816 20.476 1.00 57.50 194 ALA A N 1
ATOM 1488 C CA . ALA A 1 194 ? -24.003 -40.654 19.923 1.00 57.50 194 ALA A CA 1
ATOM 1489 C C . ALA A 1 194 ? -24.018 -39.563 21.002 1.00 57.50 194 ALA A C 1
ATOM 1491 O O . ALA A 1 194 ? -25.063 -39.308 21.612 1.00 57.50 194 ALA A O 1
ATOM 1492 N N . LEU A 1 195 ? -22.862 -38.986 21.319 1.00 62.47 195 LEU A N 1
ATOM 1493 C CA . LEU A 1 195 ? -22.766 -38.091 22.473 1.00 62.47 195 LEU A CA 1
ATOM 1494 C C . LEU A 1 195 ? -23.471 -36.757 22.161 1.00 62.47 195 LEU A C 1
ATOM 1496 O O . LEU A 1 195 ? -23.350 -36.265 21.042 1.00 62.47 195 LEU A O 1
ATOM 1500 N N . PRO A 1 196 ? -24.135 -36.086 23.125 1.00 70.75 196 PRO A N 1
ATOM 1501 C CA . PRO A 1 196 ? -24.751 -34.778 22.865 1.00 70.75 196 PRO A CA 1
ATOM 1502 C C . PRO A 1 196 ? -23.761 -33.730 22.326 1.00 70.75 196 PRO A C 1
ATOM 1504 O O . PRO A 1 196 ? -24.144 -32.859 21.552 1.00 70.75 196 PRO A O 1
ATOM 1507 N N . ALA A 1 197 ? -22.478 -33.845 22.688 1.00 72.62 197 ALA A N 1
ATOM 1508 C CA . ALA A 1 197 ? -21.393 -33.024 22.149 1.00 72.62 197 ALA A CA 1
ATOM 1509 C C . ALA A 1 197 ? -21.024 -33.376 20.692 1.00 72.62 197 ALA A C 1
ATOM 1511 O O . ALA A 1 197 ? -20.700 -32.487 19.914 1.00 72.62 197 ALA A O 1
ATOM 1512 N N . GLU A 1 198 ? -21.106 -34.652 20.311 1.00 82.31 198 GLU A N 1
ATOM 1513 C CA . GLU A 1 198 ? -20.866 -35.140 18.947 1.00 82.31 198 GLU A CA 1
ATOM 1514 C C . GLU A 1 198 ? -22.013 -34.727 18.015 1.00 82.31 198 GLU A C 1
ATOM 1516 O O . GLU A 1 198 ? -21.777 -34.214 16.926 1.00 82.31 198 GLU A O 1
ATOM 1521 N N . GLU A 1 199 ? -23.262 -34.842 18.473 1.00 80.06 199 GLU A N 1
ATOM 1522 C CA . GLU A 1 199 ? -24.433 -34.388 17.717 1.00 80.06 199 GLU A CA 1
ATOM 1523 C C . GLU A 1 199 ? -24.493 -32.847 17.615 1.00 80.06 199 GLU A C 1
ATOM 1525 O O . GLU A 1 199 ? -24.946 -32.301 16.608 1.00 80.06 199 GLU A O 1
ATOM 1530 N N . ALA A 1 200 ? -24.002 -32.121 18.628 1.00 78.94 200 ALA A N 1
ATOM 1531 C CA . ALA A 1 200 ? -23.806 -30.672 18.552 1.00 78.94 200 ALA A CA 1
ATOM 1532 C C . ALA A 1 200 ? -22.695 -30.295 17.555 1.00 78.94 200 ALA A C 1
ATOM 1534 O O . ALA A 1 200 ? -22.912 -29.423 16.716 1.00 78.94 200 ALA A O 1
ATOM 1535 N N . ALA A 1 201 ? -21.550 -30.987 17.584 1.00 84.62 201 ALA A N 1
ATOM 1536 C CA . ALA A 1 201 ? -20.459 -30.781 16.631 1.00 84.62 201 ALA A CA 1
ATOM 1537 C C . ALA A 1 201 ? -20.887 -31.094 15.187 1.00 84.62 201 ALA A C 1
ATOM 1539 O O . ALA A 1 201 ? -20.591 -30.320 14.281 1.00 84.62 201 ALA A O 1
ATOM 1540 N N . ALA A 1 202 ? -21.657 -32.165 14.967 1.00 85.25 202 ALA A N 1
ATOM 1541 C CA . ALA A 1 202 ? -22.212 -32.507 13.659 1.00 85.25 202 ALA A CA 1
ATOM 1542 C C . ALA A 1 202 ? -23.171 -31.424 13.132 1.00 85.25 202 ALA A C 1
ATOM 1544 O O . ALA A 1 202 ? -23.106 -31.064 11.955 1.00 85.25 202 ALA A O 1
ATOM 1545 N N . ARG A 1 203 ? -24.024 -30.849 13.997 1.00 84.69 203 ARG A N 1
ATOM 1546 C CA . ARG A 1 203 ? -24.876 -29.698 13.641 1.00 84.69 203 ARG A CA 1
ATOM 1547 C C . ARG A 1 203 ? -24.057 -28.445 13.332 1.00 84.69 203 ARG A C 1
ATOM 1549 O O . ARG A 1 203 ? -24.357 -27.774 12.350 1.00 84.69 203 ARG A O 1
ATOM 1556 N N . GLN A 1 204 ? -23.026 -28.150 14.125 1.00 86.44 204 GLN A N 1
ATOM 1557 C CA . GLN A 1 204 ? -22.151 -26.994 13.915 1.00 86.44 204 GLN A CA 1
ATOM 1558 C C . GLN A 1 204 ? -21.377 -27.105 12.594 1.00 86.44 204 GLN A C 1
ATOM 1560 O O . GLN A 1 204 ? -21.448 -26.190 11.780 1.00 86.44 204 GLN A O 1
ATOM 1565 N N . ALA A 1 205 ? -20.738 -28.247 12.327 1.00 85.62 205 ALA A N 1
ATOM 1566 C CA . ALA A 1 205 ? -20.042 -28.502 11.066 1.00 85.62 205 ALA A CA 1
ATOM 1567 C C . ALA A 1 205 ? -20.996 -28.460 9.858 1.00 85.62 205 ALA A C 1
ATOM 1569 O O . ALA A 1 205 ? -20.653 -27.913 8.813 1.00 85.62 205 ALA A O 1
ATOM 1570 N N . SER A 1 206 ? -22.226 -28.972 10.003 1.00 88.56 206 SER A N 1
ATOM 1571 C CA . SER A 1 206 ? -23.249 -28.878 8.949 1.00 88.56 206 SER A CA 1
ATOM 1572 C C . SER A 1 206 ? -23.672 -27.431 8.669 1.00 88.56 206 SER A C 1
ATOM 1574 O O . SER A 1 206 ? -23.904 -27.080 7.514 1.00 88.56 206 SER A O 1
ATOM 1576 N N . ALA A 1 207 ? -23.764 -26.587 9.702 1.00 85.62 207 ALA A N 1
ATOM 1577 C CA . ALA A 1 207 ? -24.073 -25.167 9.553 1.00 85.62 207 ALA A CA 1
ATOM 1578 C C . ALA A 1 207 ? -22.919 -24.403 8.881 1.00 85.62 207 ALA A C 1
ATOM 1580 O O . ALA A 1 207 ? -23.155 -23.671 7.924 1.00 85.62 207 ALA A O 1
ATOM 1581 N N . GLU A 1 208 ? -21.679 -24.633 9.317 1.00 85.56 208 GLU A N 1
ATOM 1582 C CA . GLU A 1 208 ? -20.470 -24.026 8.747 1.00 85.56 208 GLU A CA 1
ATOM 1583 C C . GLU A 1 208 ? -20.303 -24.376 7.258 1.00 85.56 208 GLU A C 1
ATOM 1585 O O . GLU A 1 208 ? -20.130 -23.489 6.420 1.00 85.56 208 GLU A O 1
ATOM 1590 N N . VAL A 1 209 ? -20.476 -25.653 6.894 1.00 88.06 209 VAL A N 1
ATOM 1591 C CA . VAL A 1 209 ? -20.460 -26.105 5.492 1.00 88.06 209 VAL A CA 1
ATOM 1592 C C . VAL A 1 209 ? -21.600 -25.478 4.680 1.00 88.06 209 VAL A C 1
ATOM 1594 O O . VAL A 1 209 ? -21.388 -25.110 3.524 1.00 88.06 209 VAL A O 1
ATOM 1597 N N . ALA A 1 210 ? -22.794 -25.309 5.257 1.00 84.06 210 ALA A N 1
ATOM 1598 C CA . ALA A 1 210 ? -23.911 -24.654 4.575 1.00 84.06 210 ALA A CA 1
ATOM 1599 C C . ALA A 1 210 ? -23.665 -23.149 4.342 1.00 84.06 210 ALA A C 1
ATOM 1601 O O . ALA A 1 210 ? -24.019 -22.631 3.280 1.00 84.06 210 ALA A O 1
ATOM 1602 N N . GLU A 1 211 ? -23.029 -22.445 5.284 1.00 86.06 211 GLU A N 1
ATOM 1603 C CA . GLU A 1 211 ? -22.651 -21.040 5.099 1.00 86.06 211 GLU A CA 1
ATOM 1604 C C . GLU A 1 211 ? -21.522 -20.878 4.072 1.00 86.06 211 GLU A C 1
ATOM 1606 O O . GLU A 1 211 ? -21.639 -20.026 3.188 1.00 86.06 211 GLU A O 1
ATOM 1611 N N . ALA A 1 212 ? -20.499 -21.739 4.103 1.00 81.81 212 ALA A N 1
ATOM 1612 C CA . ALA A 1 212 ? -19.428 -21.756 3.104 1.00 81.81 212 ALA A CA 1
ATOM 1613 C C . ALA A 1 212 ? -19.960 -22.049 1.687 1.00 81.81 212 ALA A C 1
ATOM 1615 O O . ALA A 1 212 ? -19.621 -21.351 0.733 1.00 81.81 212 ALA A O 1
ATOM 1616 N N . GLN A 1 213 ? -20.870 -23.021 1.535 1.00 88.12 213 GLN A N 1
ATOM 1617 C CA . GLN A 1 213 ? -21.534 -23.285 0.251 1.00 88.12 213 GLN A CA 1
ATOM 1618 C C . GLN A 1 213 ? -22.413 -22.117 -0.218 1.00 88.12 213 GLN A C 1
ATOM 1620 O O . GLN A 1 213 ? -22.511 -21.875 -1.423 1.00 88.12 213 GLN A O 1
ATOM 1625 N N . ARG A 1 214 ? -23.052 -21.378 0.702 1.00 88.50 214 ARG A N 1
ATOM 1626 C CA . ARG A 1 214 ? -23.809 -20.166 0.357 1.00 88.50 214 ARG A CA 1
ATOM 1627 C C . ARG A 1 214 ? -22.883 -19.055 -0.142 1.00 88.50 214 ARG A C 1
ATOM 1629 O O . ARG A 1 214 ? -23.249 -18.392 -1.110 1.00 88.50 214 ARG A O 1
ATOM 1636 N N . LEU A 1 215 ? -21.713 -18.877 0.477 1.00 84.19 215 LEU A N 1
ATOM 1637 C CA . LEU A 1 215 ? -20.708 -17.906 0.042 1.00 84.19 215 LEU A CA 1
ATOM 1638 C C . LEU A 1 215 ? -20.176 -18.255 -1.356 1.00 84.19 215 LEU A C 1
ATOM 1640 O O . LEU A 1 215 ? -20.383 -17.470 -2.276 1.00 84.19 215 LEU A O 1
ATOM 1644 N N . HIS A 1 216 ? -19.651 -19.470 -1.555 1.00 88.88 216 HIS A N 1
ATOM 1645 C CA . HIS A 1 216 ? -19.150 -19.915 -2.864 1.00 88.88 216 HIS A CA 1
ATOM 1646 C C . HIS A 1 216 ? -20.210 -19.818 -3.978 1.00 88.88 216 HIS A C 1
ATOM 1648 O O . HIS A 1 216 ? -19.887 -19.492 -5.119 1.00 88.88 216 HIS A O 1
ATOM 1654 N N . ARG A 1 217 ? -21.494 -20.072 -3.674 1.00 88.62 217 ARG A N 1
ATOM 1655 C CA . ARG A 1 217 ? -22.588 -19.901 -4.648 1.00 88.62 217 ARG A CA 1
ATOM 1656 C C . ARG A 1 217 ? -22.861 -18.431 -4.973 1.00 88.62 217 ARG A C 1
ATOM 1658 O O . ARG A 1 217 ? -23.173 -18.129 -6.120 1.00 88.62 217 ARG A O 1
ATOM 1665 N N . ALA A 1 218 ? -22.773 -17.531 -3.995 1.00 89.88 218 ALA A N 1
ATOM 1666 C CA . ALA A 1 218 ? -22.932 -16.096 -4.222 1.00 89.88 218 ALA A CA 1
ATOM 1667 C C . ALA A 1 218 ? -21.759 -15.518 -5.035 1.00 89.88 218 ALA A C 1
ATOM 1669 O O . ALA A 1 218 ? -21.982 -14.722 -5.944 1.00 89.88 218 ALA A O 1
ATOM 1670 N N . GLU A 1 219 ? -20.535 -15.970 -4.759 1.00 90.12 219 GLU A N 1
ATOM 1671 C CA . GLU A 1 219 ? -19.325 -15.614 -5.509 1.00 90.12 219 GLU A CA 1
ATOM 1672 C C . GLU A 1 219 ? -19.395 -16.122 -6.956 1.00 90.12 219 GLU A C 1
ATOM 1674 O O . GLU A 1 219 ? -19.257 -15.331 -7.887 1.00 90.12 219 GLU A O 1
ATOM 1679 N N . HIS A 1 220 ? -19.708 -17.409 -7.166 1.00 92.00 220 HIS A N 1
ATOM 1680 C CA . HIS A 1 220 ? -19.917 -17.986 -8.504 1.00 92.00 220 HIS A CA 1
ATOM 1681 C C . HIS A 1 220 ? -20.999 -17.225 -9.282 1.00 92.00 220 HIS A C 1
ATOM 1683 O O . HIS A 1 220 ? -20.750 -16.800 -10.409 1.00 92.00 220 HIS A O 1
ATOM 1689 N N . ALA A 1 221 ? -22.154 -16.950 -8.664 1.00 92.50 221 ALA A N 1
ATOM 1690 C CA . ALA A 1 221 ? -23.231 -16.193 -9.300 1.00 92.50 221 ALA A CA 1
ATOM 1691 C C . ALA A 1 221 ? -22.813 -14.762 -9.685 1.00 92.50 221 ALA A C 1
ATOM 1693 O O . ALA A 1 221 ? -23.164 -14.306 -10.773 1.00 92.50 221 ALA A O 1
ATOM 1694 N N . ASN A 1 222 ? -22.042 -14.071 -8.838 1.00 93.69 222 ASN A N 1
ATOM 1695 C CA . ASN A 1 222 ? -21.537 -12.727 -9.123 1.00 93.69 222 ASN A CA 1
ATOM 1696 C C . ASN A 1 222 ? -20.516 -12.723 -10.277 1.00 93.69 222 ASN A C 1
ATOM 1698 O O . ASN A 1 222 ? -20.567 -11.846 -11.142 1.00 93.69 222 ASN A O 1
ATOM 1702 N N . VAL A 1 223 ? -19.639 -13.731 -10.347 1.00 93.56 223 VAL A N 1
ATOM 1703 C CA . VAL A 1 223 ? -18.691 -13.897 -11.462 1.00 93.56 223 VAL A CA 1
ATOM 1704 C C . VAL A 1 223 ? -19.425 -14.230 -12.767 1.00 93.56 223 VAL A C 1
ATOM 1706 O O . VAL A 1 223 ? -19.116 -13.634 -13.797 1.00 93.56 223 VAL A O 1
ATOM 1709 N N . VAL A 1 224 ? -20.439 -15.103 -12.737 1.00 94.88 224 VAL A N 1
ATOM 1710 C CA . VAL A 1 224 ? -21.282 -15.420 -13.907 1.00 94.88 224 VAL A CA 1
ATOM 1711 C C . VAL A 1 224 ? -22.082 -14.202 -14.379 1.00 94.88 224 VAL A C 1
ATOM 1713 O O . VAL A 1 224 ? -22.180 -13.970 -15.580 1.00 94.88 224 VAL A O 1
ATOM 1716 N N . GLU A 1 225 ? -22.634 -13.398 -13.468 1.00 94.38 225 GLU A N 1
ATOM 1717 C CA . GLU A 1 225 ? -23.316 -12.140 -13.804 1.00 94.38 225 GLU A CA 1
ATOM 1718 C C . GLU A 1 225 ? -22.356 -11.117 -14.432 1.00 94.38 225 GLU A C 1
ATOM 1720 O O . GLU A 1 225 ? -22.669 -10.538 -15.472 1.00 94.38 225 GLU A O 1
ATOM 1725 N N . THR A 1 226 ? -21.155 -10.966 -13.867 1.00 93.06 226 THR A N 1
ATOM 1726 C CA . THR A 1 226 ? -20.105 -10.085 -14.406 1.00 93.06 226 THR A CA 1
ATOM 1727 C C . THR A 1 226 ? -19.657 -10.521 -15.805 1.00 93.06 226 THR A C 1
ATOM 1729 O O . THR A 1 226 ? -19.535 -9.688 -16.701 1.00 93.06 226 THR A O 1
ATOM 1732 N N . LEU A 1 227 ? -19.449 -11.824 -16.025 1.00 92.38 227 LEU A N 1
ATOM 1733 C CA . LEU A 1 227 ? -19.068 -12.371 -17.331 1.00 92.38 227 LEU A CA 1
ATOM 1734 C C . LEU A 1 227 ? -20.193 -12.253 -18.363 1.00 92.38 227 LEU A C 1
ATOM 1736 O O . LEU A 1 227 ? -19.920 -11.852 -19.487 1.00 92.38 227 LEU A O 1
ATOM 1740 N N . ALA A 1 228 ? -21.450 -12.514 -17.994 1.00 92.94 228 ALA A N 1
ATOM 1741 C CA . ALA A 1 228 ? -22.594 -12.332 -18.893 1.00 92.94 228 ALA A CA 1
ATOM 1742 C C . ALA A 1 228 ? -22.784 -10.863 -19.326 1.00 92.94 228 ALA A C 1
ATOM 1744 O O . ALA A 1 228 ? -23.291 -10.600 -20.412 1.00 92.94 228 ALA A O 1
ATOM 1745 N N . GLY A 1 229 ? -22.337 -9.899 -18.510 1.00 91.19 229 GLY A N 1
ATOM 1746 C CA . GLY A 1 229 ? -22.270 -8.485 -18.893 1.00 91.19 229 GLY A CA 1
ATOM 1747 C C . GLY A 1 229 ? -21.149 -8.139 -19.885 1.00 91.19 229 GLY A C 1
ATOM 1748 O O . GLY A 1 229 ? -21.239 -7.111 -20.553 1.00 91.19 229 GLY A O 1
ATOM 1749 N N . MET A 1 230 ? -20.108 -8.973 -19.995 1.00 90.94 230 MET A N 1
ATOM 1750 C CA . MET A 1 230 ? -18.988 -8.798 -20.938 1.00 90.94 230 MET A CA 1
ATOM 1751 C C . MET A 1 230 ? -19.130 -9.650 -22.210 1.00 90.94 230 MET A C 1
ATOM 1753 O O . MET A 1 230 ? -18.607 -9.267 -23.251 1.00 90.94 230 MET A O 1
ATOM 1757 N N . PHE A 1 231 ? -19.853 -10.771 -22.134 1.00 92.38 231 PHE A N 1
ATOM 1758 C CA . PHE A 1 231 ? -20.087 -11.719 -23.228 1.00 92.38 231 PHE A CA 1
ATOM 1759 C C . PHE A 1 231 ? -21.598 -11.905 -23.468 1.00 92.38 231 PHE A C 1
ATOM 1761 O O . PHE A 1 231 ? -22.140 -12.961 -23.141 1.00 92.38 231 PHE A O 1
ATOM 1768 N N . PRO A 1 232 ? -22.307 -10.888 -24.001 1.00 89.12 232 PRO A N 1
ATOM 1769 C CA . PRO A 1 232 ? -23.764 -10.927 -24.161 1.00 89.12 232 PRO A CA 1
ATOM 1770 C C . PRO A 1 232 ? -24.245 -11.948 -25.205 1.00 89.12 232 PRO A C 1
ATOM 1772 O O . PRO A 1 232 ? -25.403 -12.355 -25.161 1.00 89.12 232 PRO A O 1
ATOM 1775 N N . ASP A 1 233 ? -23.367 -12.362 -26.123 1.00 89.69 233 ASP A N 1
ATOM 1776 C CA . ASP A 1 233 ? -23.646 -13.345 -27.176 1.00 89.69 233 ASP A CA 1
ATOM 1777 C C . ASP A 1 233 ? -23.413 -14.807 -26.730 1.00 89.69 233 ASP A C 1
ATOM 1779 O O . ASP A 1 233 ? -23.672 -15.732 -27.501 1.00 89.69 233 ASP A O 1
ATOM 1783 N N . LEU A 1 234 ? -22.923 -15.036 -25.501 1.00 91.25 234 LEU A N 1
ATOM 1784 C CA . LEU A 1 234 ? -22.601 -16.363 -24.965 1.00 91.25 234 LEU A CA 1
ATOM 1785 C C . LEU A 1 234 ? -23.629 -16.803 -23.910 1.00 91.25 234 LEU A C 1
ATOM 1787 O O . LEU A 1 234 ? -23.896 -16.086 -22.944 1.00 91.25 234 LEU A O 1
ATOM 1791 N N . ASP A 1 235 ? -24.180 -18.010 -24.066 1.00 93.81 235 ASP A N 1
ATOM 1792 C CA . ASP A 1 235 ? -25.220 -18.534 -23.174 1.00 93.81 235 ASP A CA 1
ATOM 1793 C C . ASP A 1 235 ? -24.777 -18.571 -21.702 1.00 93.81 235 ASP A C 1
ATOM 1795 O O . ASP A 1 235 ? -23.716 -19.094 -21.346 1.00 93.81 235 ASP A O 1
ATOM 1799 N N . LYS A 1 236 ? -25.647 -18.072 -20.814 1.00 92.88 236 LYS A N 1
ATOM 1800 C CA . LYS A 1 236 ? -25.363 -17.945 -19.374 1.00 92.88 236 LYS A CA 1
ATOM 1801 C C . LYS A 1 236 ? -25.054 -19.286 -18.695 1.00 92.88 236 LYS A C 1
ATOM 1803 O O . LYS A 1 236 ? -24.289 -19.311 -17.731 1.00 92.88 236 LYS A O 1
ATOM 1808 N N . ASP A 1 237 ? -25.598 -20.383 -19.214 1.00 93.00 237 ASP A N 1
ATOM 1809 C CA . ASP A 1 237 ? -25.314 -21.735 -18.726 1.00 93.00 237 ASP A CA 1
ATOM 1810 C C . ASP A 1 237 ? -23.891 -22.187 -19.111 1.00 93.00 237 ASP A C 1
ATOM 1812 O O . ASP A 1 237 ? -23.175 -22.731 -18.272 1.00 93.00 237 ASP A O 1
ATOM 1816 N N . ILE A 1 238 ? -23.409 -21.845 -20.314 1.00 93.12 238 ILE A N 1
ATOM 1817 C CA . ILE A 1 238 ? -22.011 -22.082 -20.720 1.00 93.12 238 ILE A CA 1
ATOM 1818 C C . ILE A 1 238 ? -21.060 -21.232 -19.866 1.00 93.12 238 ILE A C 1
ATOM 1820 O O . ILE A 1 238 ? -20.030 -21.727 -19.409 1.00 93.12 238 ILE A O 1
ATOM 1824 N N . ILE A 1 239 ? -21.419 -19.976 -19.577 1.00 93.25 239 ILE A N 1
ATOM 1825 C CA . ILE A 1 239 ? -20.654 -19.124 -18.652 1.00 93.25 239 ILE A CA 1
ATOM 1826 C C . ILE A 1 239 ? -20.620 -19.752 -17.245 1.00 93.25 239 ILE A C 1
ATOM 1828 O O . ILE A 1 239 ? -19.560 -19.797 -16.623 1.00 93.25 239 ILE A O 1
ATOM 1832 N N . SER A 1 240 ? -21.740 -20.288 -16.750 1.00 93.81 240 SER A N 1
ATOM 1833 C CA . SER A 1 240 ? -21.809 -21.009 -15.469 1.00 93.81 240 SER A CA 1
ATOM 1834 C C . SER A 1 240 ? -20.858 -22.210 -15.420 1.00 93.81 240 SER A C 1
ATOM 1836 O O . SER A 1 240 ? -20.094 -22.342 -14.454 1.00 93.81 240 SER A O 1
ATOM 1838 N N . ASP A 1 241 ? -20.854 -23.037 -16.466 1.00 93.44 241 ASP A N 1
ATOM 1839 C CA . ASP A 1 241 ? -19.982 -24.209 -16.587 1.00 93.44 241 ASP A CA 1
ATOM 1840 C C . ASP A 1 241 ? -18.501 -23.817 -16.696 1.00 93.44 241 ASP A C 1
ATOM 1842 O O . ASP A 1 241 ? -17.653 -24.424 -16.039 1.00 93.44 241 ASP A O 1
ATOM 1846 N N . VAL A 1 242 ? -18.170 -22.753 -17.439 1.00 93.31 242 VAL A N 1
ATOM 1847 C CA . VAL A 1 242 ? -16.806 -22.201 -17.502 1.00 93.31 242 VAL A CA 1
ATOM 1848 C C . VAL A 1 242 ? -16.350 -21.710 -16.126 1.00 93.31 242 VAL A C 1
ATOM 1850 O O . VAL A 1 242 ? -15.260 -22.071 -15.683 1.00 93.31 242 VAL A O 1
ATOM 1853 N N . VAL A 1 243 ? -17.166 -20.939 -15.401 1.00 93.81 243 VAL A N 1
ATOM 1854 C CA . VAL A 1 243 ? -16.807 -20.439 -14.059 1.00 93.81 243 VAL A CA 1
ATOM 1855 C C . VAL A 1 243 ? -16.663 -21.584 -13.055 1.00 93.81 243 VAL A C 1
ATOM 1857 O O . VAL A 1 243 ? -15.759 -21.546 -12.218 1.00 93.81 243 VAL A O 1
ATOM 1860 N N . TYR A 1 244 ? -17.490 -22.628 -13.163 1.00 92.38 244 TYR A N 1
ATOM 1861 C CA . TYR A 1 244 ? -17.358 -23.846 -12.362 1.00 92.38 244 TYR A CA 1
ATOM 1862 C C . TYR A 1 244 ? -16.044 -24.582 -12.679 1.00 92.38 244 TYR A C 1
ATOM 1864 O O . TYR A 1 244 ? -15.245 -24.852 -11.783 1.00 92.38 244 TYR A O 1
ATOM 1872 N N . GLN A 1 245 ? -15.755 -24.810 -13.964 1.00 92.00 245 GLN A N 1
ATOM 1873 C CA . GLN A 1 245 ? -14.550 -25.496 -14.441 1.00 92.00 245 GLN A CA 1
ATOM 1874 C C . GLN A 1 245 ? -13.247 -24.711 -14.179 1.00 92.00 245 GLN A C 1
ATOM 1876 O O . GLN A 1 245 ? -12.163 -25.303 -14.181 1.00 92.00 245 GLN A O 1
ATOM 1881 N N . LYS A 1 246 ? -13.328 -23.395 -13.945 1.00 92.38 246 LYS A N 1
ATOM 1882 C CA . LYS A 1 246 ? -12.201 -22.518 -13.575 1.00 92.38 246 LYS A CA 1
ATOM 1883 C C . LYS A 1 246 ? -12.157 -22.157 -12.084 1.00 92.38 246 LYS A C 1
ATOM 1885 O O . LYS A 1 246 ? -11.351 -21.310 -11.701 1.00 92.38 246 LYS A O 1
ATOM 1890 N N . GLU A 1 247 ? -12.984 -22.787 -11.246 1.00 87.38 247 GLU A N 1
ATOM 1891 C CA . GLU A 1 247 ? -13.001 -22.591 -9.784 1.00 87.38 247 GLU A CA 1
ATOM 1892 C C . GLU A 1 247 ? -13.215 -21.114 -9.382 1.00 87.38 247 GLU A C 1
ATOM 1894 O O . GLU A 1 247 ? -12.562 -20.595 -8.480 1.00 87.38 247 GLU A O 1
ATOM 1899 N N . GLY A 1 248 ? -14.075 -20.390 -10.109 1.00 80.75 248 GLY A N 1
ATOM 1900 C CA . GLY A 1 248 ? -14.345 -18.966 -9.864 1.00 80.75 248 GLY A CA 1
ATOM 1901 C C . GLY A 1 248 ? -13.239 -17.991 -10.300 1.00 80.75 248 GLY A C 1
ATOM 1902 O O . GLY A 1 248 ? -13.409 -16.780 -10.164 1.00 80.75 248 GLY A O 1
ATOM 1903 N N . ARG A 1 249 ? -12.110 -18.467 -10.850 1.00 88.25 249 ARG A N 1
ATOM 1904 C CA . ARG A 1 249 ? -10.973 -17.613 -11.242 1.00 88.25 249 ARG A CA 1
ATOM 1905 C C . ARG A 1 249 ? -11.286 -16.784 -12.490 1.00 88.25 249 ARG A C 1
ATOM 1907 O O . ARG A 1 249 ? -11.027 -17.218 -13.610 1.00 88.25 249 ARG A O 1
ATOM 1914 N N . VAL A 1 250 ? -11.787 -15.565 -12.266 1.00 89.38 250 VAL A N 1
ATOM 1915 C CA . VAL A 1 250 ? -12.306 -14.632 -13.287 1.00 89.38 250 VAL A CA 1
ATOM 1916 C C . VAL A 1 250 ? -11.425 -14.533 -14.534 1.00 89.38 250 VAL A C 1
ATOM 1918 O O . VAL A 1 250 ? -11.939 -14.731 -15.624 1.00 89.38 250 VAL A O 1
ATOM 1921 N N . GLY A 1 251 ? -10.111 -14.304 -14.407 1.00 89.31 251 GLY A N 1
ATOM 1922 C CA . GLY A 1 251 ? -9.216 -14.187 -15.572 1.00 89.31 251 GLY A CA 1
ATOM 1923 C C . GLY A 1 251 ? -9.226 -15.428 -16.474 1.00 89.31 251 GLY A C 1
ATOM 1924 O O . GLY A 1 251 ? -9.491 -15.327 -17.665 1.00 89.31 251 GLY A O 1
ATOM 1925 N N . LEU A 1 252 ? -9.081 -16.621 -15.887 1.00 90.94 252 LEU A N 1
ATOM 1926 C CA . LEU A 1 252 ? -9.109 -17.884 -16.637 1.00 90.94 252 LEU A CA 1
ATOM 1927 C C . LEU A 1 252 ? -10.499 -18.225 -17.200 1.00 90.94 252 LEU A C 1
ATOM 1929 O O . LEU A 1 252 ? -10.599 -19.070 -18.092 1.00 90.94 252 LEU A O 1
ATOM 1933 N N . ALA A 1 253 ? -11.560 -17.621 -16.655 1.00 92.56 253 ALA A N 1
ATOM 1934 C CA . ALA A 1 253 ? -12.913 -17.698 -17.194 1.00 92.56 253 ALA A CA 1
ATOM 1935 C C . ALA A 1 253 ? -13.114 -16.709 -18.356 1.00 92.56 253 ALA A C 1
ATOM 1937 O O . ALA A 1 253 ? -13.670 -17.106 -19.371 1.00 92.56 253 ALA A O 1
ATOM 1938 N N . VAL A 1 254 ? -12.589 -15.478 -18.267 1.00 92.62 254 VAL A N 1
ATOM 1939 C CA . VAL A 1 254 ? -12.549 -14.501 -19.374 1.00 92.62 254 VAL A CA 1
ATOM 1940 C C . VAL A 1 254 ? -11.809 -15.083 -20.580 1.00 92.62 254 VAL A C 1
ATOM 1942 O O . VAL A 1 254 ? -12.366 -15.090 -21.674 1.00 92.62 254 VAL A O 1
ATOM 1945 N N . ASP A 1 255 ? -10.613 -15.648 -20.380 1.00 91.38 255 ASP A N 1
ATOM 1946 C CA . ASP A 1 255 ? -9.822 -16.282 -21.448 1.00 91.38 255 ASP A CA 1
ATOM 1947 C C . ASP A 1 255 ? -10.592 -17.423 -22.141 1.00 91.38 255 ASP A C 1
ATOM 1949 O O . ASP A 1 255 ? -10.518 -17.601 -23.357 1.00 91.38 255 ASP A O 1
ATOM 1953 N N . ALA A 1 256 ? -11.354 -18.201 -21.365 1.00 90.56 256 ALA A N 1
ATOM 1954 C CA . ALA A 1 256 ? -12.161 -19.303 -21.879 1.00 90.56 256 ALA A CA 1
ATOM 1955 C C . ALA A 1 256 ? -13.433 -18.821 -22.599 1.00 90.56 256 ALA A C 1
ATOM 1957 O O . ALA A 1 256 ? -13.764 -19.369 -23.646 1.00 90.56 256 ALA A O 1
ATOM 1958 N N . CYS A 1 257 ? -14.113 -17.787 -22.095 1.00 90.00 257 CYS A N 1
ATOM 1959 C CA . CYS A 1 257 ? -15.254 -17.173 -22.777 1.00 90.00 257 CYS A CA 1
ATOM 1960 C C . CYS A 1 257 ? -14.832 -16.517 -24.101 1.00 90.00 257 CYS A C 1
ATOM 1962 O O . CYS A 1 257 ? -15.513 -16.706 -25.104 1.00 90.00 257 CYS A O 1
ATOM 1964 N N . LEU A 1 258 ? -13.676 -15.838 -24.146 1.00 91.88 258 LEU A N 1
ATOM 1965 C CA . LEU A 1 258 ? -13.090 -15.314 -25.389 1.00 91.88 258 LEU A CA 1
ATOM 1966 C C . LEU A 1 258 ? -12.843 -16.428 -26.415 1.00 91.88 258 LEU A C 1
ATOM 1968 O O . LEU A 1 258 ? -13.207 -16.280 -27.577 1.00 91.88 258 LEU A O 1
ATOM 1972 N N . ALA A 1 259 ? -12.280 -17.561 -25.985 1.00 89.31 259 ALA A N 1
ATOM 1973 C CA . ALA A 1 259 ? -12.022 -18.708 -26.859 1.00 89.31 259 ALA A CA 1
ATOM 1974 C C . ALA A 1 259 ? -13.294 -19.439 -27.341 1.00 89.31 259 ALA A C 1
ATOM 1976 O O . ALA A 1 259 ? -13.232 -20.161 -28.334 1.00 89.31 259 ALA A O 1
ATOM 1977 N N . LEU A 1 260 ? -14.429 -19.270 -26.652 1.00 86.12 260 LEU A N 1
ATOM 1978 C CA . LEU A 1 260 ? -15.742 -19.812 -27.035 1.00 86.12 260 LEU A CA 1
ATOM 1979 C C . LEU A 1 260 ? -16.599 -18.821 -27.844 1.00 86.12 260 LEU A C 1
ATOM 1981 O O . LEU A 1 260 ? -17.601 -19.224 -28.425 1.00 86.12 260 LEU A O 1
ATOM 1985 N N . SER A 1 261 ? -16.208 -17.545 -27.879 1.00 81.62 261 SER A N 1
ATOM 1986 C CA . SER A 1 261 ? -16.906 -16.443 -28.556 1.00 81.62 261 SER A CA 1
ATOM 1987 C C . SER A 1 261 ? -16.218 -16.015 -29.869 1.00 81.62 261 SER A C 1
ATOM 1989 O O . SER A 1 261 ? -16.456 -14.903 -30.348 1.00 81.62 261 SER A O 1
ATOM 1991 N N . SER A 1 262 ? -15.338 -16.864 -30.420 1.00 69.19 262 SER A N 1
ATOM 1992 C CA . SER A 1 262 ? -14.480 -16.601 -31.592 1.00 69.19 262 SER A CA 1
ATOM 1993 C C . SER A 1 262 ? -14.818 -17.463 -32.811 1.00 69.19 262 SER A C 1
ATOM 1995 O O . SER A 1 262 ? -15.511 -18.489 -32.658 1.00 69.19 262 SER A O 1
#

InterPro domains:
  IPR003123 VPS9 domain [PF02204] (1-54)
  IPR003123 VPS9 domain [PS51205] (1-59)
  IPR003123 VPS9 domain [SM00167] (1-68)
  IPR003892 Ubiquitin system component CUE [PF02845] (222-261)
  IPR003892 Ubiquitin system component CUE [PS51140] (219-262)
  IPR003892 Ubiquitin system component CUE [SM00546] (219-261)
  IPR009060 UBA-like superfamily [SSF46934] (211-255)
  IPR037191 VPS9 domain superfamily [G3DSA:1.20.1050.80] (1-78)
  IPR037191 VPS9 domain superfamily [SSF109993] (1-69)
  IPR041804 Vacuolar protein sorting-associated protein 9, CUE domain [cd14369] (219-260)
  IPR045046 Vacuolar protein sorting-associated protein 9-like [PTHR23101] (1-107)

pLDDT: mean 70.75, std 24.3, range [30.56, 97.5]

Foldseek 3Di:
DVVLLVCCVVVVDPPLVVVLVCCVPPPDVVVCPDPNVVVSVVNVVSVVCVVPPDPVNDPDDPVVVVVVVVVVVVVVVVVVVVPDPPDDDDPPDPDDDDDDDDDDDDDDDDDDDDDDDDDDDDDDDDDDDDPPPDPDPPDDDDDPPDPDDDDDDDDDDDDDDDDDDDDDDDDDDDDDDDDDDDDDDDDDDDPDCPDPVNVVVVVVVVVVVVVVVVVLVVLLVVLLVVVCVVQVVDDSVVLSVLCVVVSSPNVSSNVVSVVVND

Sequence (262 aa):
MPLLIYVVLQSNPEHLVSNVQYILRFRNQEKLGGEAGYYLSSLMGAVQFIENMDRTSLTITDDEFEKNVEAAVSAIAEKHQAMSPTGSRPPQQIFNEKSSYAEARSSLDGASSSAPRRSSDQNEVDLTAPITGLLRTIQNPLTTIGRMFSDDGASSAPRPPPPPPIGRPLGFPESVPLSTDDQRDSGRRDSRYALPAEEAAARQASAEVAEAQRLHRAEHANVVETLAGMFPDLDKDIISDVVYQKEGRVGLAVDACLALSS

Secondary structure (DSSP, 8-state):
-HHHHHHHHHH--TTHHHHHHHHHHHS-GGGSSHHHHHHHHHHHHHHHHHHT--STTSSS-HHHHHHHHHHHHHHHHHHHHHTS------------------------------------------------SSSS--------S--SS------------PPP-------------------------SS----HHHHHHHHHHHHHHHHHHHHHHHHHHHHHHHHHHH-TTS-HHHHHHHHHHTTT-HHHHHHHHHHH--